Protein AF-A0A529M9P9-F1 (afdb_monomer_lite)

Radius of gyration: 23.94 Å; chains: 1; bounding box: 51×52×67 Å

Structure (mmCIF, N/CA/C/O backbone):
data_AF-A0A529M9P9-F1
#
_entry.id   AF-A0A529M9P9-F1
#
loop_
_atom_site.group_PDB
_atom_site.id
_atom_site.type_symbol
_atom_site.label_atom_id
_atom_site.label_alt_id
_atom_site.label_comp_id
_atom_site.label_asym_id
_atom_site.label_entity_id
_atom_site.label_seq_id
_atom_site.pdbx_PDB_ins_code
_atom_site.Cartn_x
_atom_site.Cartn_y
_atom_site.Cartn_z
_atom_site.occupancy
_atom_site.B_iso_or_equiv
_atom_site.auth_seq_id
_atom_site.auth_comp_id
_atom_site.auth_asym_id
_atom_site.auth_atom_id
_atom_site.pdbx_PDB_model_num
ATOM 1 N N . TYR A 1 1 ? -13.485 13.301 12.417 1.00 53.16 1 TYR A N 1
ATOM 2 C CA . TYR A 1 1 ? -13.616 12.696 11.076 1.00 53.16 1 TYR A CA 1
ATOM 3 C C . TYR A 1 1 ? -12.740 11.453 10.972 1.00 53.16 1 TYR A C 1
ATOM 5 O O . TYR A 1 1 ? -11.524 11.570 11.052 1.00 53.16 1 TYR A O 1
ATOM 13 N N . THR A 1 2 ? -13.328 10.257 10.843 1.00 61.59 2 THR A N 1
ATOM 14 C CA . THR A 1 2 ? -12.580 8.976 10.772 1.00 61.59 2 THR A CA 1
ATOM 15 C C . THR A 1 2 ? -11.737 8.857 9.500 1.00 61.59 2 THR A C 1
ATOM 17 O O . THR A 1 2 ? -10.705 8.195 9.499 1.00 61.59 2 THR A O 1
ATOM 20 N N . SER A 1 3 ? -12.155 9.528 8.428 1.00 67.25 3 SER A N 1
ATOM 21 C CA . SER A 1 3 ? -11.508 9.512 7.114 1.00 67.25 3 SER A CA 1
ATOM 22 C C . SER A 1 3 ? -10.063 10.012 7.161 1.00 67.25 3 SER A C 1
ATOM 24 O O . SER A 1 3 ? -9.212 9.476 6.464 1.00 67.25 3 SER A O 1
ATOM 26 N N . TRP A 1 4 ? -9.754 10.954 8.060 1.00 69.12 4 TRP A N 1
ATOM 27 C CA . TRP A 1 4 ? -8.392 11.462 8.251 1.00 69.12 4 TRP A CA 1
ATOM 28 C C . TRP A 1 4 ? -7.422 10.373 8.721 1.00 69.12 4 TRP A C 1
ATOM 30 O O . TRP A 1 4 ? -6.282 10.319 8.274 1.00 69.12 4 TRP A O 1
ATOM 40 N N . ILE A 1 5 ? -7.899 9.460 9.575 1.00 76.00 5 ILE A N 1
ATOM 41 C CA . ILE A 1 5 ? -7.104 8.345 10.103 1.00 76.00 5 ILE A CA 1
ATOM 42 C C . ILE A 1 5 ? -6.743 7.374 8.975 1.00 76.00 5 ILE A C 1
ATOM 44 O O . ILE A 1 5 ? -5.587 6.982 8.865 1.00 76.00 5 ILE A O 1
ATOM 48 N N . GLN A 1 6 ? -7.692 7.035 8.098 1.00 73.25 6 GLN A N 1
ATOM 49 C CA . GLN A 1 6 ? -7.425 6.187 6.926 1.00 73.25 6 GLN A CA 1
ATOM 50 C C . GLN A 1 6 ? -6.405 6.820 5.971 1.00 73.25 6 GLN A C 1
ATOM 52 O O . GLN A 1 6 ? -5.495 6.138 5.501 1.00 73.25 6 GLN A O 1
ATOM 57 N N . THR A 1 7 ? -6.492 8.133 5.743 1.00 78.94 7 THR A N 1
ATOM 58 C CA . THR A 1 7 ? -5.551 8.850 4.873 1.00 78.94 7 THR A CA 1
ATOM 59 C C . THR A 1 7 ? -4.109 8.783 5.388 1.00 78.94 7 THR A C 1
ATOM 61 O O . THR A 1 7 ? -3.185 8.742 4.579 1.00 78.94 7 THR A O 1
ATOM 64 N N . THR A 1 8 ? -3.886 8.703 6.708 1.00 83.56 8 THR A N 1
ATOM 65 C CA . THR A 1 8 ? -2.521 8.625 7.268 1.00 83.56 8 THR A CA 1
ATOM 66 C C . THR A 1 8 ? -1.729 7.406 6.796 1.00 83.56 8 THR A C 1
ATOM 68 O O . THR A 1 8 ? -0.530 7.532 6.562 1.00 83.56 8 THR A O 1
ATOM 71 N N . ALA A 1 9 ? -2.374 6.252 6.594 1.00 81.94 9 ALA A N 1
ATOM 72 C CA . ALA A 1 9 ? -1.694 5.048 6.118 1.00 81.94 9 ALA A CA 1
ATOM 73 C C . ALA A 1 9 ? -1.198 5.225 4.674 1.00 81.94 9 ALA A C 1
ATOM 75 O O . ALA A 1 9 ? -0.032 4.971 4.369 1.00 81.94 9 ALA A O 1
ATOM 76 N N . THR A 1 10 ? -2.070 5.741 3.804 1.00 83.88 10 THR A N 1
ATOM 77 C CA . THR A 1 10 ? -1.757 6.062 2.405 1.00 83.88 10 THR A CA 1
ATOM 78 C C . THR A 1 10 ? -0.666 7.131 2.307 1.00 83.88 10 THR A C 1
ATOM 80 O O . THR A 1 10 ? 0.280 6.976 1.539 1.00 83.88 10 THR A O 1
ATOM 83 N N . LEU A 1 11 ? -0.750 8.191 3.119 1.00 86.25 11 LEU A N 1
ATOM 84 C CA . LEU A 1 11 ? 0.266 9.246 3.168 1.00 86.25 11 LEU A CA 1
ATOM 85 C C . LEU A 1 11 ? 1.608 8.743 3.702 1.00 86.25 11 LEU A C 1
ATOM 87 O O . LEU A 1 11 ? 2.646 9.166 3.203 1.00 86.25 11 LEU A O 1
ATOM 91 N N . GLY A 1 12 ? 1.606 7.832 4.676 1.00 87.62 12 GLY A N 1
ATOM 92 C CA . GLY A 1 12 ? 2.828 7.207 5.181 1.00 87.62 12 GLY A CA 1
ATOM 93 C C . GLY A 1 12 ? 3.558 6.421 4.092 1.00 87.62 12 GLY A C 1
ATOM 94 O O . GLY A 1 12 ? 4.769 6.570 3.934 1.00 87.62 12 GLY A O 1
ATOM 95 N N . LEU A 1 13 ? 2.819 5.645 3.293 1.00 86.69 13 LEU A N 1
ATOM 96 C CA . LEU A 1 13 ? 3.383 4.940 2.141 1.00 86.69 13 LEU A CA 1
ATOM 97 C C . LEU A 1 13 ? 3.838 5.899 1.031 1.00 86.69 13 LEU A C 1
ATOM 99 O O . LEU A 1 13 ? 4.872 5.689 0.404 1.00 86.69 13 LEU A O 1
ATOM 103 N N . PHE A 1 14 ? 3.083 6.964 0.782 1.00 89.44 14 PHE A N 1
ATOM 104 C CA . PHE A 1 14 ? 3.471 7.980 -0.191 1.00 89.44 14 PHE A CA 1
ATOM 105 C C . PHE A 1 14 ? 4.777 8.674 0.212 1.00 89.44 14 PHE A C 1
ATOM 107 O O . PHE A 1 14 ? 5.697 8.784 -0.597 1.00 89.44 14 PHE A O 1
ATOM 114 N N . LEU A 1 15 ? 4.897 9.068 1.481 1.00 90.19 15 LEU A N 1
ATOM 115 C CA . LEU A 1 15 ? 6.107 9.675 2.022 1.00 90.19 15 LEU A CA 1
ATOM 116 C C . LEU A 1 15 ? 7.299 8.715 1.949 1.00 90.19 15 LEU A C 1
ATOM 118 O O . LEU A 1 15 ? 8.392 9.135 1.570 1.00 90.19 15 LEU A O 1
ATOM 122 N N . SER A 1 16 ? 7.104 7.430 2.264 1.00 89.44 16 SER A N 1
ATOM 123 C CA . SER A 1 16 ? 8.189 6.449 2.165 1.00 89.44 16 SER A CA 1
ATOM 124 C C . SER A 1 16 ? 8.674 6.282 0.723 1.00 89.44 16 SER A C 1
ATOM 126 O O . SER A 1 16 ? 9.884 6.258 0.491 1.00 89.44 16 SER A O 1
ATOM 128 N N . LEU A 1 17 ? 7.765 6.263 -0.257 1.00 88.25 17 LEU A N 1
ATOM 129 C CA . LEU A 1 17 ? 8.122 6.223 -1.676 1.00 88.25 17 LEU A CA 1
ATOM 130 C C . LEU A 1 17 ? 8.867 7.479 -2.129 1.00 88.25 17 LEU A C 1
ATOM 132 O O . LEU A 1 17 ? 9.846 7.352 -2.860 1.00 88.25 17 LEU A O 1
ATOM 136 N N . ILE A 1 18 ? 8.473 8.670 -1.669 1.00 91.56 18 ILE A N 1
ATOM 137 C CA . ILE A 1 18 ? 9.214 9.909 -1.955 1.00 91.56 18 ILE A CA 1
ATOM 138 C C . ILE A 1 18 ? 10.652 9.802 -1.444 1.00 91.56 18 ILE A C 1
ATOM 140 O O . ILE A 1 18 ? 11.587 10.083 -2.190 1.00 91.56 18 ILE A O 1
ATOM 144 N N . VAL A 1 19 ? 10.844 9.363 -0.197 1.00 92.38 19 VAL A N 1
ATOM 145 C CA . VAL A 1 19 ? 12.188 9.191 0.378 1.00 92.38 19 VAL A CA 1
ATOM 146 C C . VAL A 1 19 ? 13.004 8.191 -0.445 1.00 92.38 19 VAL A C 1
ATOM 148 O O . VAL A 1 19 ? 14.158 8.464 -0.771 1.00 92.38 19 VAL A O 1
ATOM 151 N N . ILE A 1 20 ? 12.407 7.061 -0.835 1.00 89.81 20 ILE A N 1
ATOM 152 C CA . ILE A 1 20 ? 13.064 6.061 -1.688 1.00 89.81 20 ILE A CA 1
ATOM 153 C C . ILE A 1 20 ? 13.467 6.668 -3.037 1.00 89.81 20 ILE A C 1
ATOM 155 O O . ILE A 1 20 ? 14.603 6.472 -3.468 1.00 89.81 20 ILE A O 1
ATOM 159 N N . LEU A 1 21 ? 12.574 7.415 -3.688 1.00 90.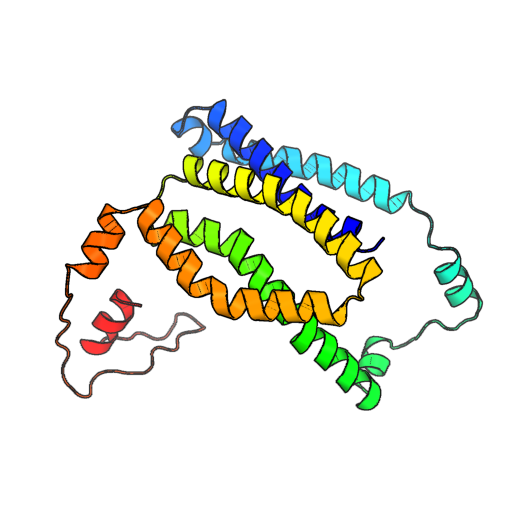12 21 LEU A N 1
ATOM 160 C CA . LEU A 1 21 ? 12.831 8.043 -4.984 1.00 90.12 21 LEU A CA 1
ATOM 161 C C 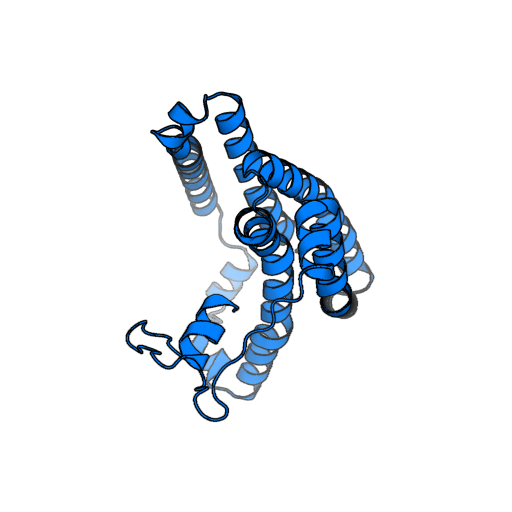. LEU A 1 21 ? 13.929 9.104 -4.905 1.00 90.12 21 LEU A C 1
ATOM 163 O O . LEU A 1 21 ? 14.792 9.132 -5.776 1.00 90.12 21 LEU A O 1
ATOM 167 N N . ILE A 1 22 ? 13.950 9.926 -3.852 1.00 92.50 22 ILE A N 1
ATOM 168 C CA . ILE A 1 22 ? 15.020 10.910 -3.624 1.00 92.50 22 ILE A CA 1
ATOM 169 C C . ILE A 1 22 ? 16.368 10.198 -3.495 1.00 92.50 22 ILE A C 1
ATOM 171 O O . ILE A 1 22 ? 17.342 10.601 -4.129 1.00 92.50 22 ILE A O 1
ATOM 175 N N . VAL A 1 23 ? 16.431 9.112 -2.723 1.00 91.44 23 VAL A N 1
ATOM 176 C CA . VAL A 1 23 ? 17.671 8.344 -2.547 1.00 91.44 23 VAL A CA 1
ATOM 177 C C . VAL A 1 23 ? 18.101 7.672 -3.856 1.00 91.44 23 VAL A C 1
ATOM 179 O O . VAL A 1 23 ? 19.279 7.726 -4.199 1.00 91.44 23 VAL A O 1
ATOM 182 N N . GLN A 1 24 ? 17.167 7.084 -4.613 1.00 87.88 24 GLN A N 1
ATOM 183 C CA . GLN A 1 24 ? 17.456 6.470 -5.917 1.00 87.88 24 GLN A CA 1
ATOM 184 C C . GLN A 1 24 ? 17.897 7.495 -6.969 1.00 87.88 24 GLN A C 1
ATOM 186 O O . GLN A 1 24 ? 18.752 7.181 -7.787 1.00 87.88 24 GLN A O 1
ATOM 191 N N . ALA A 1 25 ? 17.349 8.711 -6.943 1.00 88.50 25 ALA A N 1
ATOM 192 C CA . ALA A 1 25 ? 17.747 9.788 -7.849 1.00 88.50 25 ALA A CA 1
ATOM 193 C C . ALA A 1 25 ? 19.111 10.398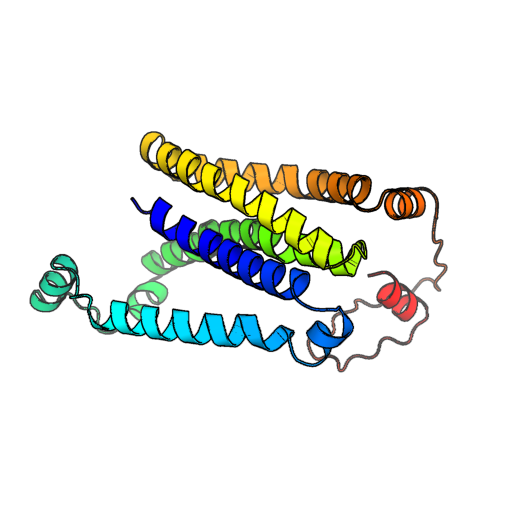 -7.485 1.00 88.50 25 ALA A C 1
ATOM 195 O O . ALA A 1 25 ? 19.806 10.912 -8.356 1.00 88.50 25 ALA A O 1
ATOM 196 N N . SER A 1 26 ? 19.496 10.339 -6.206 1.00 90.38 26 SER A N 1
ATOM 197 C CA . SER A 1 26 ? 20.741 10.938 -5.703 1.00 90.38 26 SER A CA 1
ATOM 198 C C . SER A 1 26 ? 21.959 10.014 -5.812 1.00 90.38 26 SER A C 1
ATOM 200 O O . SER A 1 26 ? 23.085 10.471 -5.631 1.00 90.38 26 SER A O 1
ATOM 202 N N . LEU A 1 27 ? 21.761 8.715 -6.064 1.00 91.12 27 LEU A N 1
ATOM 203 C CA . LEU A 1 27 ? 22.816 7.698 -6.063 1.00 91.12 27 LEU A CA 1
ATOM 204 C C . LEU A 1 27 ? 22.858 6.928 -7.388 1.00 91.12 27 LEU A C 1
ATOM 206 O O . LEU A 1 27 ? 21.837 6.717 -8.036 1.00 91.12 27 LEU A O 1
ATOM 210 N N . SER A 1 28 ? 24.039 6.427 -7.765 1.00 90.12 28 SER A N 1
ATOM 211 C CA . SER A 1 28 ? 24.145 5.462 -8.866 1.00 90.12 28 SER A CA 1
ATOM 212 C C . SER A 1 28 ? 23.494 4.124 -8.489 1.00 90.12 28 SER A C 1
ATOM 214 O O . SER A 1 28 ? 23.427 3.762 -7.309 1.00 90.12 28 SER A O 1
ATOM 216 N N . ARG A 1 29 ? 23.049 3.347 -9.488 1.00 85.31 29 ARG A N 1
ATOM 217 C CA . ARG A 1 29 ? 22.403 2.035 -9.268 1.00 85.31 29 ARG A CA 1
ATOM 218 C C . ARG A 1 29 ? 23.269 1.084 -8.434 1.00 85.31 29 ARG A C 1
ATOM 220 O O . ARG A 1 29 ? 22.759 0.410 -7.545 1.00 85.31 29 ARG A O 1
ATOM 227 N N . GLU A 1 30 ? 24.576 1.078 -8.677 1.00 89.94 30 GLU A N 1
ATOM 228 C CA . GLU A 1 30 ? 25.559 0.260 -7.951 1.00 89.94 30 GLU A CA 1
ATOM 229 C C . GLU A 1 30 ? 25.695 0.691 -6.480 1.00 89.94 30 GLU A C 1
ATOM 231 O O . GLU A 1 30 ? 25.721 -0.137 -5.564 1.00 89.94 30 GLU A O 1
ATOM 236 N N . THR A 1 31 ? 25.708 2.002 -6.226 1.00 89.88 31 THR A N 1
ATOM 237 C CA . THR A 1 31 ? 25.795 2.556 -4.865 1.00 89.88 31 THR A CA 1
ATOM 238 C C . THR A 1 31 ? 24.511 2.298 -4.077 1.00 89.88 31 THR A C 1
ATOM 240 O O . THR A 1 31 ? 24.544 1.939 -2.897 1.00 89.88 31 THR A O 1
ATOM 243 N N . TYR A 1 32 ? 23.359 2.431 -4.736 1.00 88.62 32 TYR A N 1
ATOM 244 C CA . TYR A 1 32 ? 22.076 2.113 -4.124 1.00 88.62 32 TYR A CA 1
ATOM 245 C C . TYR A 1 32 ? 21.990 0.633 -3.728 1.00 88.62 32 TYR A C 1
ATOM 247 O O . TYR A 1 32 ? 21.618 0.327 -2.593 1.00 88.62 32 TYR A O 1
ATOM 255 N N . ALA A 1 33 ? 22.391 -0.268 -4.631 1.00 87.56 33 ALA A N 1
ATOM 256 C CA . ALA A 1 33 ? 22.375 -1.711 -4.401 1.00 87.56 33 ALA A CA 1
ATOM 257 C C . ALA A 1 33 ? 23.355 -2.158 -3.302 1.00 87.56 33 ALA A C 1
ATOM 259 O O . ALA A 1 33 ? 23.036 -3.059 -2.528 1.00 87.56 33 ALA A O 1
ATOM 260 N N . SER A 1 34 ? 24.521 -1.517 -3.191 1.00 92.69 34 SER A N 1
ATOM 261 C CA . SER A 1 34 ? 25.521 -1.867 -2.172 1.00 92.69 34 SER A CA 1
ATOM 262 C C . SER A 1 34 ? 25.113 -1.436 -0.759 1.00 92.69 34 SER A C 1
ATOM 264 O O . SER A 1 34 ? 25.162 -2.244 0.174 1.00 92.69 34 SER A O 1
ATOM 266 N N . TRP A 1 35 ? 24.695 -0.179 -0.569 1.00 92.38 35 TRP A N 1
ATOM 267 C CA . TRP A 1 35 ? 24.342 0.321 0.767 1.00 92.38 35 TRP A CA 1
ATOM 268 C C . TRP A 1 35 ? 23.262 1.405 0.808 1.00 92.38 35 TRP A C 1
ATOM 270 O O . TRP A 1 35 ? 22.639 1.574 1.860 1.00 92.38 35 TRP A O 1
ATOM 280 N N . GLY A 1 36 ? 23.011 2.122 -0.294 1.00 90.31 36 GLY A N 1
ATOM 281 C CA . GLY A 1 36 ? 22.064 3.244 -0.316 1.00 90.31 36 GLY A CA 1
ATOM 282 C C . GLY A 1 36 ? 20.632 2.858 0.072 1.00 90.31 36 GLY A C 1
ATOM 283 O O . GLY A 1 36 ? 19.915 3.663 0.667 1.00 90.31 36 GLY A O 1
ATOM 284 N N . TRP A 1 37 ? 20.240 1.598 -0.144 1.00 90.94 37 TRP A N 1
ATOM 285 C CA . TRP A 1 37 ? 18.954 1.052 0.305 1.00 90.94 37 TRP A CA 1
ATOM 286 C C . TRP A 1 37 ? 18.714 1.159 1.822 1.00 90.94 37 TRP A C 1
ATOM 288 O O . TRP A 1 37 ? 17.565 1.084 2.249 1.00 90.94 37 TRP A O 1
ATOM 298 N N . ARG A 1 38 ? 19.754 1.364 2.645 1.00 94.38 38 ARG A N 1
ATOM 299 C CA . ARG A 1 38 ? 19.642 1.518 4.110 1.00 94.38 38 ARG A CA 1
ATOM 300 C C . ARG A 1 38 ? 19.142 2.900 4.538 1.00 94.38 38 ARG A C 1
ATOM 302 O O . ARG A 1 38 ? 18.563 3.025 5.615 1.00 94.38 38 ARG A O 1
ATOM 309 N N . ILE A 1 39 ? 19.332 3.931 3.711 1.00 93.50 39 ILE A N 1
ATOM 310 C CA . ILE A 1 39 ? 18.993 5.323 4.053 1.00 93.50 39 ILE A CA 1
ATOM 311 C C . ILE A 1 39 ? 17.496 5.483 4.393 1.00 93.50 39 ILE A C 1
ATOM 313 O O . ILE A 1 39 ? 17.198 6.019 5.463 1.00 93.50 39 ILE A O 1
ATOM 317 N N . PRO A 1 40 ? 16.537 4.965 3.591 1.00 91.94 40 PRO A N 1
ATOM 318 C CA . PRO A 1 40 ? 15.113 5.040 3.931 1.00 91.94 40 PRO A CA 1
ATOM 319 C C . PRO A 1 40 ? 14.754 4.374 5.269 1.00 91.94 40 PRO A C 1
ATOM 321 O O . PRO A 1 40 ? 13.862 4.851 5.973 1.00 91.94 40 PRO A O 1
ATOM 324 N N . PHE A 1 41 ? 15.456 3.303 5.658 1.00 91.50 41 PHE A N 1
ATOM 325 C CA . PHE A 1 41 ? 15.227 2.625 6.939 1.00 91.50 41 PHE A CA 1
ATOM 326 C C . PHE A 1 41 ? 15.689 3.470 8.126 1.00 91.50 41 PHE A C 1
ATOM 328 O O . PHE A 1 41 ? 14.978 3.553 9.126 1.00 91.50 41 PHE A O 1
ATOM 335 N N . ILE A 1 42 ? 16.833 4.148 8.004 1.00 93.81 42 ILE A N 1
ATOM 336 C CA . ILE A 1 42 ? 17.338 5.055 9.046 1.00 93.81 42 ILE A CA 1
ATOM 337 C C . ILE A 1 42 ? 16.376 6.235 9.232 1.00 93.81 42 ILE A C 1
ATOM 339 O O . ILE A 1 42 ? 16.020 6.575 10.360 1.00 93.81 42 ILE A O 1
ATOM 343 N N . VAL A 1 43 ? 15.885 6.819 8.135 1.00 92.94 43 VAL A N 1
ATOM 344 C CA . VAL A 1 43 ? 14.865 7.880 8.194 1.00 92.94 43 VAL A CA 1
ATOM 345 C C . VAL A 1 43 ? 13.586 7.370 8.867 1.00 92.94 43 VAL A C 1
ATOM 347 O O . VAL A 1 43 ? 13.036 8.037 9.742 1.00 92.94 43 VAL A O 1
ATOM 350 N N . SER A 1 44 ? 13.142 6.158 8.521 1.00 90.50 44 SER A N 1
ATOM 351 C CA . SER A 1 44 ? 11.962 5.533 9.135 1.00 90.50 44 SER A CA 1
ATOM 352 C C . SER A 1 44 ? 12.137 5.308 10.640 1.00 90.50 44 SER A C 1
ATOM 354 O O . SER A 1 44 ? 11.190 5.502 11.398 1.00 90.50 44 SER A O 1
ATOM 356 N N . PHE A 1 45 ? 13.343 4.952 11.091 1.00 92.75 45 PHE A N 1
ATOM 357 C CA . PHE A 1 45 ? 13.656 4.805 12.513 1.00 92.75 45 PHE A CA 1
ATOM 358 C C . PHE A 1 45 ? 13.502 6.128 13.278 1.00 92.75 45 PHE A C 1
ATOM 360 O O . PHE A 1 45 ? 12.885 6.154 14.343 1.00 92.75 45 PHE A O 1
ATOM 367 N N . LEU A 1 46 ? 13.985 7.240 12.717 1.00 93.06 46 LEU A N 1
ATOM 368 C CA .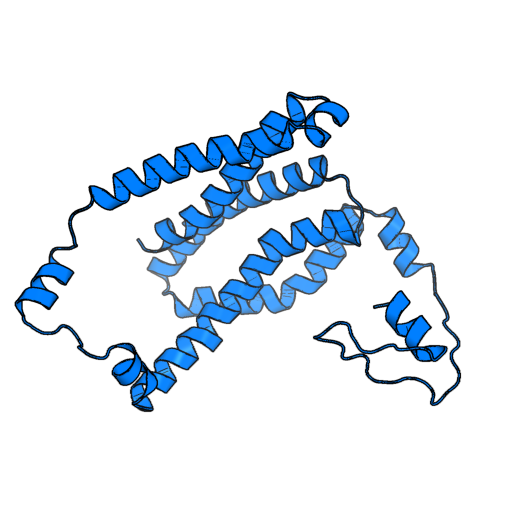 LEU A 1 46 ? 13.811 8.566 13.323 1.00 93.06 46 LEU A CA 1
ATOM 369 C C . LEU A 1 46 ? 12.332 8.964 13.400 1.00 93.06 46 LEU A C 1
ATOM 371 O O . LEU A 1 46 ? 11.864 9.421 14.444 1.00 93.06 46 LEU A O 1
ATOM 375 N N . LEU A 1 47 ? 11.575 8.738 12.323 1.00 90.88 47 LEU A N 1
ATOM 376 C CA . LEU A 1 47 ? 10.133 9.001 12.303 1.00 90.88 47 LEU A CA 1
ATOM 377 C C . LEU A 1 47 ? 9.378 8.143 13.329 1.00 90.88 47 LEU A C 1
ATOM 379 O O . LEU A 1 47 ? 8.453 8.633 13.982 1.00 90.88 47 LEU A O 1
ATOM 383 N N . LEU A 1 48 ? 9.786 6.885 13.511 1.00 91.94 48 LEU A N 1
ATOM 384 C CA . LEU A 1 48 ? 9.225 6.004 14.532 1.00 91.94 48 LEU A CA 1
ATOM 385 C C . LEU A 1 48 ? 9.499 6.537 15.942 1.00 91.94 48 LEU A C 1
ATOM 387 O O . LEU A 1 48 ? 8.571 6.586 16.747 1.00 91.94 48 LEU A O 1
ATOM 391 N N . ALA A 1 49 ? 10.726 6.976 16.236 1.00 92.81 49 ALA A N 1
ATOM 392 C CA . ALA A 1 49 ? 11.072 7.548 17.539 1.00 92.81 49 ALA A CA 1
ATOM 393 C C . ALA A 1 49 ? 10.198 8.770 17.874 1.00 92.81 49 ALA A C 1
ATOM 395 O O . ALA A 1 49 ? 9.635 8.852 18.968 1.00 92.81 49 ALA A O 1
ATOM 396 N N . VAL A 1 50 ? 9.997 9.667 16.902 1.00 92.50 50 VAL A N 1
ATOM 397 C CA . VAL A 1 50 ? 9.085 10.815 17.043 1.00 92.50 50 VAL A CA 1
ATOM 398 C C . VAL A 1 50 ? 7.639 10.352 17.256 1.00 92.50 50 VAL A C 1
ATOM 400 O O . VAL A 1 50 ? 6.951 10.867 18.137 1.00 92.50 50 VAL A O 1
ATOM 403 N N . SER A 1 51 ? 7.170 9.353 16.501 1.00 88.75 51 SER A N 1
ATOM 404 C CA . SER A 1 51 ? 5.815 8.804 16.654 1.00 88.75 51 SER A CA 1
ATOM 405 C C . SER A 1 51 ? 5.576 8.217 18.049 1.00 88.75 51 SER A C 1
ATOM 407 O O . SER A 1 51 ? 4.521 8.453 18.645 1.00 88.75 51 SER A O 1
ATOM 409 N N . VAL A 1 52 ? 6.557 7.491 18.593 1.00 91.81 52 VAL A N 1
ATOM 410 C CA . VAL A 1 52 ? 6.505 6.936 19.952 1.00 91.81 52 VAL A CA 1
ATOM 411 C C . VAL A 1 52 ? 6.464 8.057 20.988 1.00 91.81 52 VAL A C 1
ATOM 413 O O . VAL A 1 52 ? 5.612 8.025 21.873 1.00 91.81 52 VAL A O 1
ATOM 416 N N . TRP A 1 53 ? 7.311 9.078 20.852 1.00 92.38 53 TRP A N 1
ATOM 417 C CA . TRP A 1 53 ? 7.325 10.219 21.770 1.00 92.38 53 TRP A CA 1
ATOM 418 C C . TRP A 1 53 ? 5.982 10.969 21.812 1.00 92.38 53 TRP A C 1
ATOM 420 O O . TRP A 1 53 ? 5.459 11.251 22.894 1.00 92.38 53 TRP A O 1
ATOM 430 N N . ILE A 1 54 ? 5.373 11.220 20.647 1.00 89.19 54 ILE A N 1
ATOM 431 C CA . ILE A 1 54 ? 4.042 11.842 20.560 1.00 89.19 54 ILE A CA 1
ATOM 432 C C . ILE A 1 54 ? 2.990 10.961 21.242 1.00 89.19 54 ILE A C 1
ATOM 434 O O . ILE A 1 54 ? 2.169 11.462 22.009 1.00 89.19 54 ILE A O 1
ATOM 438 N N . ARG A 1 55 ? 3.016 9.643 20.997 1.00 87.19 55 ARG A N 1
ATOM 439 C CA . ARG A 1 55 ? 2.066 8.699 21.611 1.00 87.19 55 ARG A CA 1
ATOM 440 C C . ARG A 1 55 ? 2.165 8.667 23.132 1.00 87.19 55 ARG A C 1
ATOM 442 O O . ARG A 1 55 ? 1.132 8.571 23.780 1.00 87.19 55 ARG A O 1
ATOM 449 N N . LEU A 1 56 ? 3.372 8.766 23.686 1.00 88.06 56 LEU A N 1
ATOM 450 C CA . LEU A 1 56 ? 3.586 8.808 25.136 1.00 88.06 56 LEU A CA 1
ATOM 451 C C . LEU A 1 56 ? 3.117 10.125 25.773 1.00 88.06 56 LEU A C 1
ATOM 453 O O . LEU A 1 56 ? 2.854 10.158 26.970 1.00 88.06 56 LEU A O 1
ATOM 457 N N . SER A 1 57 ? 2.994 11.191 24.981 1.00 84.06 57 SER A N 1
ATOM 458 C CA . SER A 1 57 ? 2.589 12.524 25.448 1.00 84.06 57 SER A CA 1
ATOM 459 C C . SER A 1 57 ? 1.077 12.775 25.342 1.00 84.06 57 SER A C 1
ATOM 461 O O . SER A 1 57 ? 0.583 13.791 25.829 1.00 84.06 57 SER A O 1
ATOM 463 N N . LEU A 1 58 ? 0.328 11.873 24.699 1.00 82.88 58 LEU A N 1
ATOM 464 C CA . LEU A 1 58 ? -1.125 11.964 24.557 1.00 82.88 58 LEU A CA 1
ATOM 465 C C . LEU A 1 58 ? -1.823 11.432 25.814 1.00 82.88 58 LEU A C 1
ATOM 467 O O . LEU A 1 58 ? -1.688 10.264 26.170 1.00 82.88 58 LEU A O 1
ATOM 471 N N . SER A 1 59 ? -2.617 12.283 26.460 1.00 74.38 59 SER A N 1
ATOM 472 C CA . SER A 1 59 ? -3.507 11.888 27.552 1.00 74.38 59 SER A CA 1
ATOM 473 C C . SER A 1 59 ? -4.681 11.046 27.035 1.00 74.38 59 SER A C 1
ATOM 475 O O . SER A 1 59 ? -5.200 11.271 25.938 1.00 74.38 59 SER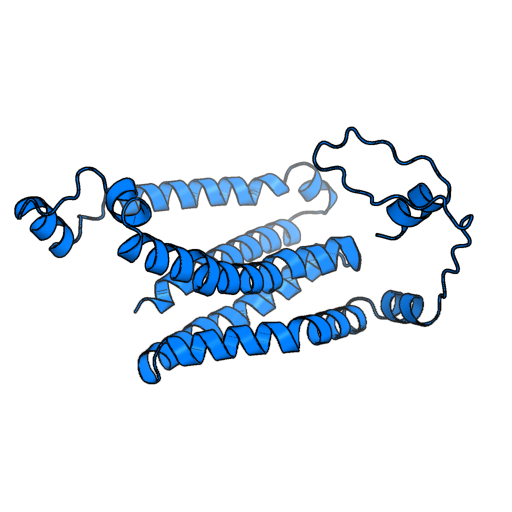 A O 1
ATOM 477 N N . GLU A 1 60 ? -5.108 10.049 27.819 1.00 75.38 60 GLU A N 1
ATOM 478 C CA . GLU A 1 60 ? -6.272 9.229 27.469 1.00 75.38 60 GLU A CA 1
ATOM 479 C C . GLU A 1 60 ? -7.535 10.086 27.313 1.00 75.38 60 GLU A C 1
ATOM 481 O O . GLU A 1 60 ? -7.728 11.085 28.008 1.00 75.38 60 GLU A O 1
ATOM 486 N N . SER A 1 61 ? -8.426 9.684 26.399 1.00 78.94 61 SER A N 1
ATOM 487 C CA . SER A 1 61 ? -9.657 10.439 26.154 1.00 78.94 61 SER A CA 1
ATOM 488 C C . SER A 1 61 ? -10.529 10.516 27.422 1.00 78.94 61 SER A C 1
ATOM 490 O O . SER A 1 61 ? -10.676 9.504 28.115 1.00 78.94 61 SER A O 1
ATOM 492 N N . PRO A 1 62 ? -11.182 11.658 27.704 1.00 72.81 62 PRO A N 1
ATOM 493 C CA . PRO A 1 62 ? -12.017 11.835 28.897 1.00 72.81 62 PRO A CA 1
ATOM 494 C C . PRO A 1 62 ? -13.203 10.859 28.956 1.00 72.81 62 PRO A C 1
ATOM 496 O O . PRO A 1 62 ? -13.689 10.523 30.031 1.00 72.81 62 PRO A O 1
ATOM 499 N N . THR A 1 63 ? -13.662 10.362 27.807 1.00 74.00 63 THR A N 1
ATOM 500 C CA . THR A 1 63 ? -14.659 9.287 27.707 1.00 74.00 63 THR A CA 1
ATOM 501 C C . THR A 1 63 ? -14.120 7.944 28.180 1.00 74.00 63 THR A C 1
ATOM 503 O O . THR A 1 63 ? -14.839 7.216 28.855 1.00 74.00 63 THR A O 1
ATOM 506 N N . PHE A 1 64 ? -12.870 7.614 27.856 1.00 73.81 64 PHE A N 1
ATOM 507 C CA . PHE A 1 64 ? -12.235 6.375 28.306 1.00 73.81 64 PHE A CA 1
ATOM 508 C C . PHE A 1 64 ? -11.875 6.433 29.796 1.00 73.81 64 PHE A C 1
ATOM 510 O O . PHE A 1 64 ? -12.124 5.461 30.506 1.00 73.81 64 PHE A O 1
ATOM 517 N N . GLN A 1 65 ? -11.404 7.588 30.286 1.00 77.00 65 GLN A N 1
ATOM 518 C CA . GLN A 1 65 ? -11.202 7.811 31.722 1.00 77.00 65 GLN A CA 1
ATOM 519 C C . GLN A 1 65 ? -12.510 7.643 32.501 1.00 77.00 65 GLN A C 1
ATOM 521 O O . GLN A 1 65 ? -12.568 6.800 33.388 1.00 77.00 65 GLN A O 1
ATOM 526 N N . ARG A 1 66 ? -13.604 8.297 32.076 1.00 75.19 66 ARG A N 1
ATOM 527 C CA . ARG A 1 66 ? -14.935 8.087 32.677 1.00 75.19 66 ARG A CA 1
ATOM 528 C C . ARG A 1 66 ? -15.379 6.627 32.650 1.00 75.19 66 ARG A C 1
ATOM 530 O O . ARG A 1 66 ? -15.906 6.139 33.637 1.00 75.19 66 ARG A O 1
ATOM 537 N N . MET A 1 67 ? -15.150 5.905 31.553 1.00 77.19 67 MET A N 1
ATOM 538 C CA . MET A 1 67 ? -15.504 4.481 31.463 1.00 77.19 67 MET A CA 1
ATOM 539 C C . MET A 1 67 ? -14.734 3.616 32.473 1.00 77.19 67 MET A C 1
ATOM 541 O O . MET A 1 67 ? -15.278 2.641 32.998 1.00 77.19 67 MET A O 1
ATOM 545 N N . LYS A 1 68 ? -13.468 3.967 32.721 1.00 74.56 68 LYS A N 1
ATOM 546 C CA . LYS A 1 68 ? -12.587 3.310 33.690 1.00 74.56 68 LYS A CA 1
ATOM 547 C C . LYS A 1 68 ? -12.997 3.649 35.125 1.00 74.56 68 LYS A C 1
ATOM 549 O O . LYS A 1 68 ? -13.089 2.739 35.946 1.00 74.56 68 LYS A O 1
ATOM 554 N N . ASP A 1 69 ? -13.325 4.913 35.381 1.00 78.38 69 ASP A N 1
ATOM 555 C CA . ASP A 1 69 ? -13.805 5.416 36.673 1.00 78.38 69 ASP A CA 1
ATOM 556 C C . ASP A 1 69 ? -15.183 4.835 37.036 1.00 78.38 69 ASP A C 1
ATOM 558 O O . ASP A 1 69 ? -15.440 4.500 38.189 1.00 78.38 69 ASP A O 1
ATOM 562 N N . GLU A 1 70 ? -16.053 4.627 36.044 1.00 81.00 70 GLU A N 1
ATOM 563 C CA . GLU A 1 70 ? -17.361 3.972 36.198 1.00 81.00 70 GLU A CA 1
ATOM 564 C C . GLU A 1 70 ? -17.263 2.445 36.394 1.00 81.00 70 GLU A C 1
ATOM 566 O O . GLU A 1 70 ? -18.289 1.772 36.506 1.00 81.00 70 GLU A O 1
ATOM 571 N N . GLY A 1 71 ? -16.058 1.863 36.393 1.00 70.81 71 GLY A N 1
ATOM 572 C CA . GLY A 1 71 ? -15.858 0.422 36.578 1.00 70.81 71 GLY A CA 1
ATOM 573 C C . GLY A 1 71 ? -16.416 -0.446 35.442 1.00 70.81 71 GLY A C 1
ATOM 574 O O . GLY A 1 71 ? -16.485 -1.665 35.580 1.00 70.81 71 GLY A O 1
ATOM 575 N N . LYS A 1 72 ? -16.779 0.151 34.298 1.00 69.44 72 LYS A N 1
ATOM 576 C CA . LYS A 1 72 ? -17.317 -0.540 33.108 1.00 69.44 72 LYS A CA 1
ATOM 577 C C . LYS A 1 72 ? -16.228 -1.180 32.237 1.00 69.44 72 LYS A C 1
ATOM 579 O O . LYS A 1 72 ? -16.470 -1.532 31.083 1.00 69.44 72 LYS A O 1
ATOM 584 N N . GLY A 1 73 ? -15.017 -1.320 32.769 1.00 63.25 73 GLY A N 1
ATOM 585 C CA . GLY A 1 73 ? -13.944 -2.060 32.120 1.00 63.25 73 GLY A CA 1
ATOM 586 C C . GLY A 1 73 ? -14.266 -3.553 32.095 1.00 63.25 73 GLY A C 1
ATOM 587 O O . GLY A 1 73 ? -14.396 -4.180 33.144 1.00 63.25 73 GLY A O 1
ATOM 588 N N . SER A 1 74 ? -14.375 -4.133 30.900 1.00 66.12 74 SER A N 1
ATOM 589 C CA . SER A 1 74 ? -14.502 -5.584 30.746 1.00 66.12 74 SER A CA 1
ATOM 590 C C . SER A 1 74 ? -13.226 -6.278 31.230 1.00 66.12 74 SER A C 1
ATOM 592 O O . SER A 1 74 ? -12.120 -5.919 30.817 1.00 66.12 74 SER A O 1
ATOM 594 N N . LYS A 1 75 ? -13.371 -7.285 32.100 1.00 69.44 75 LYS A N 1
ATOM 595 C CA . LYS A 1 75 ? -12.248 -8.110 32.583 1.00 69.44 75 LYS A CA 1
ATOM 596 C C . LYS A 1 75 ? -11.853 -9.199 31.581 1.00 69.44 75 LYS A C 1
ATOM 598 O O . LYS A 1 75 ? -10.765 -9.755 31.694 1.00 69.44 75 LYS A O 1
ATOM 603 N N . ALA A 1 76 ? -12.719 -9.498 30.611 1.00 76.75 76 ALA A N 1
ATOM 604 C CA . ALA A 1 76 ? -12.515 -10.542 29.612 1.00 76.75 76 ALA A CA 1
ATOM 605 C C . ALA A 1 76 ? -13.073 -10.124 28.231 1.00 76.75 76 ALA A C 1
ATOM 607 O O . ALA A 1 76 ? -13.954 -10.792 27.687 1.00 76.75 76 ALA A O 1
ATOM 608 N N . PRO A 1 77 ? -12.557 -9.038 27.621 1.00 71.31 77 PRO A N 1
ATOM 609 C CA . PRO A 1 77 ? -13.162 -8.419 26.438 1.00 71.31 77 PRO A CA 1
ATOM 610 C C . PRO A 1 77 ? -13.204 -9.346 25.218 1.00 71.31 77 PRO A C 1
ATOM 612 O O . PRO A 1 77 ? -14.153 -9.301 24.440 1.00 71.31 77 PRO A O 1
ATOM 615 N N . LEU A 1 78 ? -12.209 -10.223 25.056 1.00 74.25 78 LEU A N 1
ATOM 616 C CA . LEU A 1 78 ? -12.190 -11.203 23.967 1.00 74.25 78 LEU A CA 1
ATOM 617 C C . LEU A 1 78 ? -13.250 -12.291 24.170 1.00 74.25 78 LEU A C 1
ATOM 619 O O . LEU A 1 78 ? -13.975 -12.631 23.238 1.00 74.25 78 LEU A O 1
ATOM 623 N N . THR A 1 79 ? -13.379 -12.810 25.389 1.00 76.69 79 THR A N 1
ATOM 624 C CA . THR A 1 79 ? -14.346 -13.859 25.732 1.00 76.69 79 THR A CA 1
ATOM 625 C C . THR A 1 79 ? -15.777 -13.324 25.740 1.00 76.69 79 THR A C 1
ATOM 627 O O . THR A 1 79 ? -16.697 -14.029 25.347 1.00 76.69 79 THR A O 1
ATOM 630 N N . GLU A 1 80 ? -15.990 -12.062 26.104 1.00 75.44 80 GLU A N 1
ATOM 631 C CA . GLU A 1 80 ? -17.300 -11.404 26.020 1.00 75.44 80 GLU A CA 1
ATOM 632 C C . GLU A 1 80 ? -17.691 -11.060 24.570 1.00 75.44 80 GLU A C 1
ATOM 634 O O . GLU A 1 80 ? -18.865 -11.168 24.196 1.00 75.44 80 GLU A O 1
ATOM 639 N N . ALA A 1 81 ? -16.716 -10.702 23.727 1.00 75.44 81 ALA A N 1
ATOM 640 C CA . ALA A 1 81 ? -16.944 -10.416 22.312 1.00 75.44 81 ALA A CA 1
ATOM 641 C C . ALA A 1 81 ? -17.157 -11.683 21.466 1.00 75.44 81 ALA A C 1
ATOM 643 O O . ALA A 1 81 ? -18.018 -11.679 20.588 1.00 75.44 81 ALA A O 1
ATOM 644 N N . PHE A 1 82 ? -16.409 -12.762 21.722 1.00 81.19 82 PHE A N 1
ATOM 645 C CA . PHE A 1 82 ? -16.432 -13.985 20.904 1.00 81.19 82 PHE A CA 1
ATOM 646 C C . PHE A 1 82 ? -17.062 -15.206 21.587 1.00 81.19 82 PHE A C 1
ATOM 648 O O . PHE A 1 82 ? -17.490 -16.127 20.897 1.00 81.19 82 PHE A O 1
ATOM 655 N N . GLY A 1 83 ? -17.169 -15.227 22.915 1.00 80.19 83 GLY A N 1
ATOM 656 C CA . GLY A 1 83 ? -17.790 -16.327 23.665 1.00 80.19 83 GLY A CA 1
ATOM 657 C C . GLY A 1 83 ? -19.319 -16.270 23.694 1.00 80.19 83 GLY A C 1
ATOM 658 O O . GLY A 1 83 ? -19.968 -17.279 23.951 1.00 80.19 83 GLY A O 1
ATOM 659 N N . GLN A 1 84 ? -19.918 -15.118 23.377 1.00 85.19 84 GLN A N 1
ATOM 660 C CA . GLN A 1 84 ? -21.363 -14.986 23.189 1.00 85.19 84 GLN A CA 1
ATOM 661 C C . GLN A 1 84 ? -21.693 -14.886 21.700 1.00 85.19 84 GLN A C 1
ATOM 663 O O . GLN A 1 84 ? -21.337 -13.903 21.051 1.00 85.19 84 GLN A O 1
ATOM 668 N N . TRP A 1 85 ? -22.440 -15.855 21.159 1.00 83.69 85 TRP A N 1
ATOM 669 C CA . TRP A 1 85 ? -22.739 -15.925 19.719 1.00 83.69 85 TRP A CA 1
ATOM 670 C C . TRP A 1 85 ? -23.395 -14.654 19.152 1.00 83.69 85 TRP A C 1
ATOM 672 O O . TRP A 1 85 ? -23.121 -14.262 18.019 1.00 83.69 85 TRP A O 1
ATOM 682 N N . LYS A 1 86 ? -24.214 -13.958 19.951 1.00 85.00 86 LYS A N 1
ATOM 683 C CA . LYS A 1 86 ? -24.836 -12.679 19.567 1.00 85.00 86 LYS A CA 1
ATOM 684 C C . LYS A 1 86 ? -23.795 -11.595 19.251 1.00 85.00 86 LYS A C 1
ATOM 686 O O . LYS A 1 86 ? -23.958 -10.877 18.267 1.00 85.00 86 LYS A O 1
ATOM 691 N N . ASN A 1 87 ? -22.728 -11.513 20.044 1.00 85.50 87 ASN A N 1
ATOM 692 C CA . ASN A 1 87 ? -21.635 -10.558 19.850 1.00 85.50 87 ASN A CA 1
ATOM 693 C C . ASN A 1 87 ? -20.655 -11.073 18.789 1.00 85.50 87 ASN A C 1
ATOM 695 O O . ASN A 1 87 ? -20.279 -10.330 17.881 1.00 85.50 87 ASN A O 1
ATOM 699 N N . ALA A 1 88 ? -20.343 -12.372 18.834 1.00 85.06 88 ALA A N 1
ATOM 700 C CA . ALA A 1 88 ? -19.421 -13.023 17.912 1.00 85.06 88 ALA A CA 1
ATOM 701 C C . ALA A 1 88 ? -19.899 -12.908 16.462 1.00 85.06 88 ALA A C 1
ATOM 703 O O . ALA A 1 88 ? -19.105 -12.609 15.577 1.00 85.06 88 ALA A O 1
ATOM 704 N N . LYS A 1 89 ? -21.206 -13.062 16.207 1.00 87.00 89 LYS A N 1
ATOM 705 C CA . LYS A 1 89 ? -21.791 -12.889 14.870 1.00 87.00 89 LYS A CA 1
ATOM 706 C C . LYS A 1 89 ? -21.547 -11.484 14.314 1.00 87.00 89 LYS A C 1
ATOM 708 O O . LYS A 1 89 ? -21.227 -11.345 13.137 1.00 87.00 89 LYS A O 1
ATOM 713 N N . ILE A 1 90 ? -21.689 -10.448 15.143 1.00 85.88 90 ILE A N 1
ATOM 714 C CA . ILE A 1 90 ? -21.453 -9.055 14.734 1.00 85.88 90 ILE A CA 1
ATOM 715 C C . ILE A 1 90 ? -19.957 -8.827 14.499 1.00 85.88 90 ILE A C 1
ATOM 717 O O . ILE A 1 90 ? -19.583 -8.254 13.476 1.00 85.88 90 ILE A O 1
ATOM 721 N N . ALA A 1 91 ? -19.107 -9.324 15.401 1.00 84.50 91 ALA A N 1
ATOM 722 C CA . ALA A 1 91 ? -17.657 -9.227 15.277 1.00 84.50 91 ALA A CA 1
ATOM 723 C C . ALA A 1 91 ? -17.144 -9.923 14.004 1.00 84.50 91 ALA A C 1
ATOM 725 O O . ALA A 1 91 ? -16.393 -9.326 13.238 1.00 84.50 91 ALA A O 1
ATOM 726 N N . LEU A 1 92 ? -17.604 -11.145 13.727 1.00 87.19 92 LEU A N 1
ATOM 727 C CA . LEU A 1 92 ? -17.248 -11.904 12.527 1.00 87.19 92 LEU A CA 1
ATOM 728 C C . LEU A 1 92 ? -17.752 -11.230 11.251 1.00 87.19 92 LEU A C 1
ATOM 730 O O . LEU A 1 92 ? -17.013 -11.158 10.274 1.00 87.19 92 LEU A O 1
ATOM 734 N N . LEU A 1 93 ? -18.975 -10.694 11.254 1.00 86.69 93 LEU A N 1
ATOM 735 C CA . LEU A 1 93 ? -19.510 -9.972 10.099 1.00 86.69 93 LEU A CA 1
ATOM 736 C C . LEU A 1 93 ? -18.714 -8.691 9.817 1.00 86.69 93 LEU A C 1
ATOM 738 O O . LEU A 1 93 ? -18.441 -8.385 8.658 1.00 86.69 93 LEU A O 1
ATOM 742 N N . ALA A 1 94 ? -18.290 -7.968 10.854 1.00 86.06 94 ALA A N 1
ATOM 743 C CA . ALA A 1 94 ? -17.417 -6.810 10.694 1.00 86.06 94 ALA A CA 1
ATOM 744 C C . ALA A 1 94 ? -16.019 -7.216 10.194 1.00 86.06 94 ALA A C 1
ATOM 746 O O . ALA A 1 94 ? -15.505 -6.609 9.259 1.00 86.06 94 ALA A O 1
ATOM 747 N N . LEU A 1 95 ? -15.417 -8.263 10.762 1.00 86.50 95 LEU A N 1
ATOM 748 C CA . LEU A 1 95 ? -14.075 -8.718 10.391 1.00 86.50 95 LEU A CA 1
ATOM 749 C C . LEU A 1 95 ? -14.021 -9.283 8.967 1.00 86.50 95 LEU A C 1
ATOM 751 O O . LEU A 1 95 ? -13.214 -8.829 8.158 1.00 86.50 95 LEU A O 1
ATOM 755 N N . LEU A 1 96 ? -14.881 -10.252 8.656 1.00 85.75 96 LEU A N 1
ATOM 756 C CA . LEU A 1 96 ? -14.861 -10.976 7.382 1.00 85.75 96 LEU A CA 1
ATOM 757 C C . LEU A 1 96 ? -15.625 -10.242 6.279 1.00 85.75 96 LEU A C 1
ATOM 759 O O . LEU A 1 96 ? -15.221 -10.282 5.123 1.00 85.75 96 LEU A O 1
ATOM 763 N N . GLY A 1 97 ? -16.724 -9.570 6.619 1.00 80.75 97 GLY A N 1
ATOM 764 C CA . GLY A 1 97 ? -17.538 -8.858 5.637 1.00 80.75 97 GLY A CA 1
ATOM 765 C C . GLY A 1 97 ? -16.977 -7.481 5.299 1.00 80.75 97 GLY A C 1
ATOM 766 O O . GLY A 1 97 ? -16.816 -7.148 4.128 1.00 80.75 97 GLY A O 1
ATOM 767 N N . LEU A 1 98 ? -16.674 -6.672 6.318 1.00 83.69 98 LEU A N 1
ATOM 768 C CA . LEU A 1 98 ? -16.281 -5.276 6.120 1.00 83.69 98 LEU A CA 1
ATOM 769 C C . LEU A 1 98 ? -14.763 -5.122 5.973 1.00 83.69 98 LEU A C 1
ATOM 771 O O . LEU A 1 98 ? -14.278 -4.620 4.959 1.00 83.69 98 LEU A O 1
ATOM 775 N N . THR A 1 99 ? -14.010 -5.561 6.981 1.00 86.50 99 THR A N 1
ATOM 776 C CA . THR A 1 99 ? -12.571 -5.295 7.070 1.00 86.50 99 THR A CA 1
ATOM 777 C C . THR A 1 99 ? -11.780 -6.098 6.045 1.00 86.50 99 THR A C 1
ATOM 779 O O . THR A 1 99 ? -10.925 -5.528 5.369 1.00 86.50 99 THR A O 1
ATOM 782 N N . ALA A 1 100 ? -12.076 -7.391 5.878 1.00 89.19 100 ALA A N 1
ATOM 783 C CA . ALA A 1 100 ? -11.362 -8.235 4.923 1.00 89.19 100 ALA A CA 1
ATOM 784 C C . ALA A 1 100 ? -11.559 -7.760 3.476 1.00 89.19 100 ALA A C 1
ATOM 786 O O . ALA A 1 100 ? -10.578 -7.600 2.755 1.00 89.19 100 ALA A O 1
ATOM 787 N N . GLY A 1 101 ? -12.795 -7.451 3.065 1.00 86.81 101 GLY A N 1
ATOM 788 C CA . GLY A 1 101 ? -13.070 -6.938 1.719 1.00 86.81 101 GLY A CA 1
ATOM 789 C C . GLY A 1 101 ? -12.339 -5.623 1.433 1.00 86.81 101 GLY A C 1
ATOM 790 O O . GLY A 1 101 ? -11.698 -5.475 0.392 1.00 86.81 101 GLY A O 1
ATOM 791 N N . GLN A 1 102 ? -12.367 -4.688 2.388 1.00 87.56 102 GLN A N 1
ATOM 792 C CA . GLN A 1 102 ? -11.651 -3.420 2.255 1.00 87.56 102 GLN A CA 1
ATOM 793 C C . GLN A 1 102 ? -10.130 -3.625 2.194 1.00 87.56 102 GLN A C 1
ATOM 795 O O . GLN A 1 102 ? -9.462 -2.997 1.373 1.00 87.56 102 GLN A O 1
ATOM 800 N N . ALA A 1 103 ? -9.587 -4.512 3.034 1.00 88.69 103 ALA A N 1
ATOM 801 C CA . ALA A 1 103 ? -8.168 -4.838 3.039 1.00 88.69 103 ALA A CA 1
ATOM 802 C C . ALA A 1 103 ? -7.739 -5.432 1.693 1.00 88.69 103 ALA A C 1
ATOM 804 O O . ALA A 1 103 ? -6.776 -4.947 1.109 1.00 88.69 103 ALA A O 1
ATOM 805 N N . VAL A 1 104 ? -8.473 -6.414 1.161 1.00 90.12 104 VAL A N 1
ATOM 806 C CA . VAL A 1 104 ? -8.148 -7.059 -0.123 1.00 90.12 104 VAL A CA 1
ATOM 807 C C . VAL A 1 104 ? -8.041 -6.031 -1.246 1.00 90.12 104 VAL A C 1
ATOM 809 O O . VAL A 1 104 ? -7.030 -6.004 -1.943 1.00 90.12 104 VAL A O 1
ATOM 812 N N . ILE A 1 105 ? -9.029 -5.145 -1.395 1.00 89.62 105 ILE A N 1
ATOM 813 C CA . ILE A 1 105 ? -9.006 -4.127 -2.458 1.00 89.62 105 ILE A CA 1
ATOM 814 C C . ILE A 1 105 ? -7.848 -3.149 -2.258 1.00 89.62 105 ILE A C 1
ATOM 816 O O . ILE A 1 105 ? -7.157 -2.807 -3.219 1.00 89.62 105 ILE A O 1
ATOM 820 N N . TRP A 1 106 ? -7.614 -2.717 -1.019 1.00 87.62 106 TRP A N 1
ATOM 821 C CA . TRP A 1 106 ? -6.552 -1.766 -0.713 1.00 87.62 106 TRP A CA 1
ATOM 822 C C . TRP A 1 106 ? -5.158 -2.364 -0.961 1.00 87.62 106 TRP A C 1
ATOM 824 O O . TRP A 1 106 ? -4.359 -1.773 -1.685 1.00 87.62 106 TRP A O 1
ATOM 834 N N . TYR A 1 107 ? -4.882 -3.572 -0.458 1.00 90.12 107 TYR A N 1
ATOM 835 C CA . TYR A 1 107 ? -3.622 -4.279 -0.714 1.00 90.12 107 TYR A CA 1
ATOM 836 C C . TYR A 1 107 ? -3.436 -4.594 -2.202 1.00 90.12 107 TYR A C 1
ATOM 838 O O . TYR A 1 107 ? -2.319 -4.473 -2.711 1.00 90.12 107 TYR A O 1
ATOM 846 N N . ASN A 1 108 ? -4.516 -4.938 -2.911 1.00 90.38 108 ASN A N 1
ATOM 847 C CA . ASN A 1 108 ? -4.477 -5.194 -4.347 1.00 90.38 108 ASN A CA 1
ATOM 848 C C . ASN A 1 108 ? -4.057 -3.945 -5.142 1.00 90.38 108 ASN A C 1
ATOM 850 O O . ASN A 1 108 ? -3.148 -4.002 -5.969 1.00 90.38 108 ASN A O 1
ATOM 854 N N . GLY A 1 109 ? -4.684 -2.800 -4.864 1.00 86.06 109 GLY A N 1
ATOM 855 C CA . GLY A 1 109 ? -4.356 -1.546 -5.544 1.00 86.06 109 GLY A CA 1
ATOM 856 C C . GLY A 1 109 ? -2.966 -1.017 -5.195 1.00 86.06 109 GLY A C 1
ATOM 857 O O . GLY A 1 109 ? -2.308 -0.420 -6.042 1.00 86.06 109 GLY A O 1
ATOM 858 N N . GLN A 1 110 ? -2.507 -1.251 -3.965 1.00 82.69 110 GLN A N 1
ATOM 859 C CA . GLN A 1 110 ? -1.334 -0.566 -3.441 1.00 82.69 110 GLN A CA 1
ATOM 860 C C . GLN A 1 110 ? -0.040 -1.382 -3.510 1.00 82.69 110 GLN A C 1
ATOM 862 O O . GLN A 1 110 ? 0.990 -0.879 -3.958 1.00 82.69 110 GLN A O 1
ATOM 867 N N . PHE A 1 111 ? -0.084 -2.636 -3.062 1.00 87.69 111 PHE A N 1
ATOM 868 C CA . PHE A 1 111 ? 1.089 -3.509 -2.994 1.00 87.69 111 PHE A CA 1
ATOM 869 C C . PHE A 1 111 ? 1.136 -4.480 -4.164 1.00 87.69 111 PHE A C 1
ATOM 871 O O . PHE A 1 111 ? 2.186 -4.637 -4.787 1.00 87.69 111 PHE A O 1
ATOM 878 N N . TYR A 1 112 ? 0.003 -5.107 -4.494 1.00 90.62 112 TYR A N 1
ATOM 879 C CA . TYR A 1 112 ? -0.028 -6.073 -5.587 1.00 90.62 112 TYR A CA 1
ATOM 880 C C . TYR A 1 112 ? 0.200 -5.400 -6.940 1.00 90.62 112 TYR A C 1
ATOM 882 O O . TYR A 1 112 ? 0.936 -5.948 -7.748 1.00 90.62 112 TYR A O 1
ATOM 890 N N . ALA A 1 113 ? -0.316 -4.189 -7.174 1.00 90.94 113 ALA A N 1
ATOM 891 C CA . ALA A 1 113 ? -0.005 -3.430 -8.389 1.00 90.94 113 ALA A CA 1
ATOM 892 C C . ALA A 1 113 ? 1.507 -3.173 -8.553 1.00 90.94 113 ALA A C 1
ATOM 894 O O . ALA A 1 113 ? 2.060 -3.408 -9.626 1.00 90.94 113 ALA A O 1
ATOM 895 N N . LEU A 1 114 ? 2.196 -2.763 -7.480 1.00 90.50 114 LEU A N 1
ATOM 896 C CA . LEU A 1 114 ? 3.649 -2.564 -7.490 1.00 90.50 114 LEU A CA 1
ATOM 897 C C . LEU A 1 114 ? 4.390 -3.879 -7.764 1.00 90.50 114 LEU A C 1
ATOM 899 O O . LEU A 1 114 ? 5.280 -3.925 -8.616 1.00 90.50 114 LEU A O 1
ATOM 903 N N . PHE A 1 115 ? 3.999 -4.958 -7.082 1.00 90.62 115 PHE A N 1
ATOM 904 C CA . PHE A 1 115 ? 4.558 -6.290 -7.305 1.00 90.62 115 PHE A CA 1
ATOM 905 C C . PHE A 1 115 ? 4.323 -6.772 -8.741 1.00 90.62 115 PHE A C 1
ATOM 907 O O . PHE A 1 115 ? 5.248 -7.253 -9.383 1.00 90.62 115 PHE A O 1
ATOM 914 N N . PHE A 1 116 ? 3.114 -6.608 -9.271 1.00 90.25 116 PHE A N 1
ATOM 915 C CA . PHE A 1 116 ? 2.730 -7.035 -10.610 1.00 90.25 116 PHE A CA 1
ATOM 916 C C . PHE A 1 116 ? 3.542 -6.305 -11.682 1.00 90.25 116 PHE A C 1
ATOM 918 O O . PHE A 1 116 ? 4.126 -6.941 -12.557 1.00 90.25 116 PHE A O 1
ATOM 925 N N . LEU A 1 117 ? 3.663 -4.981 -11.580 1.00 90.75 117 LEU A N 1
ATOM 926 C CA . LEU A 1 117 ? 4.459 -4.190 -12.519 1.00 90.75 117 LEU A CA 1
ATOM 927 C C . LEU A 1 117 ? 5.944 -4.593 -12.503 1.00 90.75 117 LEU A C 1
ATOM 929 O O . LEU A 1 117 ? 6.549 -4.770 -13.560 1.00 90.75 117 LEU A O 1
ATOM 933 N N . THR A 1 118 ? 6.523 -4.786 -11.316 1.00 89.81 118 THR A N 1
ATOM 934 C CA . THR A 1 118 ? 7.957 -5.100 -11.166 1.00 89.81 118 THR A CA 1
ATOM 935 C C . THR A 1 118 ? 8.295 -6.561 -11.460 1.00 89.81 118 THR A C 1
ATOM 937 O O . THR A 1 118 ? 9.255 -6.852 -12.169 1.00 89.81 118 THR A O 1
ATOM 940 N N . ASN A 1 119 ? 7.523 -7.507 -10.926 1.00 87.25 119 ASN A N 1
ATOM 941 C CA . ASN A 1 119 ? 7.859 -8.930 -10.950 1.00 87.25 119 ASN A CA 1
ATOM 942 C C . ASN A 1 119 ? 7.185 -9.689 -12.091 1.00 87.25 119 ASN A C 1
ATOM 944 O O . ASN A 1 119 ? 7.795 -10.631 -12.599 1.00 87.25 119 ASN A O 1
ATOM 948 N N . VAL A 1 120 ? 5.980 -9.286 -12.508 1.00 86.94 120 VAL A N 1
ATOM 949 C CA . VAL A 1 120 ? 5.239 -9.958 -13.589 1.00 86.94 120 VAL A CA 1
ATOM 950 C C . VAL A 1 120 ? 5.505 -9.273 -14.923 1.00 86.94 120 VAL A C 1
ATOM 952 O O . VAL A 1 120 ? 5.982 -9.917 -15.852 1.00 86.94 120 VAL A O 1
ATOM 955 N N . LEU A 1 121 ? 5.277 -7.959 -15.014 1.00 87.00 121 LEU A N 1
ATOM 956 C CA . LEU A 1 121 ? 5.501 -7.206 -16.255 1.00 87.00 121 LEU A CA 1
ATOM 957 C C . LEU A 1 121 ? 6.966 -6.817 -16.493 1.00 87.00 121 LEU A C 1
ATOM 959 O O . LEU A 1 121 ? 7.287 -6.330 -17.578 1.00 87.00 121 LEU A O 1
ATOM 963 N N . LYS A 1 122 ? 7.841 -7.045 -15.503 1.00 86.12 122 LYS A N 1
ATOM 964 C CA . LYS A 1 122 ? 9.286 -6.763 -15.555 1.00 86.12 122 LYS A CA 1
ATOM 965 C C . LYS A 1 122 ? 9.617 -5.304 -15.897 1.00 86.12 122 LYS A C 1
ATOM 967 O O . LYS A 1 122 ? 10.635 -5.029 -16.526 1.00 86.12 122 LYS A O 1
ATOM 972 N N . VAL A 1 123 ? 8.763 -4.373 -15.474 1.00 88.94 123 VAL A N 1
ATOM 973 C CA . VAL A 1 123 ? 9.022 -2.933 -15.588 1.00 88.94 123 VAL A CA 1
ATOM 974 C C . VAL A 1 123 ? 10.093 -2.543 -14.571 1.00 88.94 123 VAL A C 1
ATOM 976 O O . VAL A 1 123 ? 10.156 -3.105 -13.473 1.00 88.94 123 VAL A O 1
ATOM 979 N N . ASP A 1 124 ? 10.953 -1.588 -14.925 1.00 89.31 124 ASP A N 1
ATOM 980 C CA . ASP A 1 124 ? 12.018 -1.145 -14.036 1.00 89.31 124 ASP A CA 1
ATOM 981 C C . ASP A 1 124 ? 11.459 -0.560 -12.722 1.00 89.31 124 ASP A C 1
ATOM 983 O O . ASP A 1 124 ? 10.450 0.148 -12.695 1.00 89.31 124 ASP A O 1
ATOM 987 N N . ALA A 1 125 ? 12.121 -0.872 -11.605 1.00 85.56 125 ALA A N 1
ATOM 988 C CA . ALA A 1 125 ? 11.619 -0.539 -10.273 1.00 85.56 125 ALA A CA 1
ATOM 989 C C . ALA A 1 125 ? 11.480 0.975 -10.036 1.00 85.56 125 ALA A C 1
ATOM 991 O O . ALA A 1 125 ? 10.591 1.396 -9.297 1.00 85.56 125 ALA A O 1
ATOM 992 N N . GLN A 1 126 ? 12.329 1.794 -10.661 1.00 85.19 126 GLN A N 1
ATOM 993 C CA . GLN A 1 126 ? 12.293 3.245 -10.493 1.00 85.19 126 GLN A CA 1
ATOM 994 C C . GLN A 1 126 ? 11.039 3.834 -11.154 1.00 85.19 126 GLN A C 1
ATOM 996 O O . GLN A 1 126 ? 10.300 4.575 -10.501 1.00 85.19 126 GLN A O 1
ATOM 1001 N N . SER A 1 127 ? 10.743 3.449 -12.397 1.00 88.56 127 SER A N 1
ATOM 1002 C CA . SER A 1 127 ? 9.522 3.841 -13.108 1.00 88.56 127 SER A CA 1
ATOM 1003 C C . SER A 1 127 ? 8.270 3.379 -12.372 1.00 88.56 127 SER A C 1
ATOM 1005 O O . SER A 1 127 ? 7.337 4.166 -12.208 1.00 88.56 127 SER A O 1
ATOM 1007 N N . VAL A 1 128 ? 8.255 2.145 -11.854 1.00 90.44 128 VAL A N 1
ATOM 1008 C CA . VAL A 1 128 ? 7.116 1.656 -11.060 1.00 90.44 128 VAL A CA 1
ATOM 1009 C C . VAL A 1 128 ? 6.924 2.483 -9.790 1.00 90.44 128 VAL A C 1
ATOM 1011 O O . VAL A 1 128 ? 5.799 2.883 -9.492 1.00 90.44 128 VAL A O 1
ATOM 1014 N N . ASN A 1 129 ? 7.996 2.793 -9.058 1.00 89.56 129 ASN A N 1
ATOM 1015 C CA . ASN A 1 129 ? 7.904 3.623 -7.855 1.00 89.56 129 ASN A CA 1
ATOM 1016 C C . ASN A 1 129 ? 7.339 5.019 -8.165 1.00 89.56 129 ASN A C 1
ATOM 1018 O O . ASN A 1 129 ? 6.522 5.521 -7.395 1.00 89.56 129 ASN A O 1
ATOM 1022 N N . ILE A 1 130 ? 7.709 5.619 -9.304 1.00 90.38 130 ILE A N 1
ATOM 1023 C CA . ILE A 1 130 ? 7.145 6.899 -9.765 1.00 90.38 130 ILE A CA 1
ATOM 1024 C C . ILE A 1 130 ? 5.651 6.752 -10.080 1.00 90.38 130 ILE A C 1
ATOM 1026 O O . ILE A 1 130 ? 4.846 7.549 -9.596 1.00 90.38 130 ILE A O 1
ATOM 1030 N N . MET A 1 131 ? 5.259 5.723 -10.839 1.00 90.88 131 MET A N 1
ATOM 1031 C CA . MET A 1 131 ? 3.853 5.462 -11.177 1.00 90.88 131 MET A CA 1
ATOM 1032 C C . MET A 1 131 ? 2.990 5.295 -9.921 1.00 90.88 131 MET A C 1
ATOM 1034 O O . MET A 1 131 ? 1.927 5.908 -9.811 1.00 90.88 131 MET A O 1
ATOM 1038 N N . ILE A 1 132 ? 3.462 4.508 -8.950 1.00 91.00 132 ILE A N 1
ATOM 1039 C CA . ILE A 1 132 ? 2.747 4.261 -7.693 1.00 91.00 132 ILE A CA 1
ATOM 1040 C C . ILE A 1 132 ? 2.719 5.517 -6.816 1.00 91.00 132 ILE A C 1
ATOM 1042 O O . ILE A 1 132 ? 1.691 5.794 -6.200 1.00 91.00 132 ILE A O 1
ATOM 1046 N N . ALA A 1 133 ? 3.789 6.317 -6.788 1.00 90.31 133 ALA A N 1
ATOM 1047 C CA . ALA A 1 133 ? 3.796 7.596 -6.080 1.00 90.31 133 ALA A CA 1
ATOM 1048 C C . ALA A 1 133 ? 2.756 8.570 -6.663 1.00 90.31 133 ALA A C 1
ATOM 1050 O O . ALA A 1 133 ? 1.974 9.151 -5.912 1.00 90.31 133 ALA A O 1
ATOM 1051 N N . ILE A 1 134 ? 2.677 8.702 -7.990 1.00 91.12 134 ILE A N 1
ATOM 1052 C CA . ILE A 1 134 ? 1.661 9.539 -8.651 1.00 91.12 134 ILE A CA 1
ATOM 1053 C C . ILE A 1 134 ? 0.251 9.012 -8.349 1.00 91.12 134 ILE A C 1
ATOM 1055 O O . ILE A 1 134 ? -0.633 9.788 -7.978 1.00 91.12 134 ILE A O 1
ATOM 1059 N N . ALA A 1 135 ? 0.043 7.696 -8.444 1.00 91.00 135 ALA A N 1
ATOM 1060 C CA . ALA A 1 135 ? -1.240 7.071 -8.128 1.00 91.00 135 ALA A CA 1
ATOM 1061 C C . ALA A 1 135 ? -1.666 7.329 -6.672 1.00 91.00 135 ALA A C 1
ATOM 1063 O O . ALA A 1 135 ? -2.828 7.639 -6.417 1.00 91.00 135 ALA A O 1
ATOM 1064 N N . LEU A 1 136 ? -0.727 7.269 -5.725 1.00 89.69 136 LEU A N 1
ATOM 1065 C CA . LEU A 1 136 ? -0.955 7.593 -4.316 1.00 89.69 136 LEU A CA 1
ATOM 1066 C C . LEU A 1 136 ? -1.285 9.065 -4.089 1.00 89.69 136 LEU A C 1
ATOM 1068 O O . LEU A 1 136 ? -2.187 9.363 -3.306 1.00 89.69 136 LEU A O 1
ATOM 1072 N N . ALA A 1 137 ? -0.588 9.977 -4.768 1.00 89.19 137 ALA A N 1
ATOM 1073 C CA . ALA A 1 137 ? -0.863 11.406 -4.675 1.00 89.19 137 ALA A CA 1
ATOM 1074 C C . ALA A 1 137 ? -2.306 11.701 -5.107 1.00 89.19 137 ALA A C 1
ATOM 1076 O O . ALA A 1 137 ? -3.066 12.315 -4.358 1.00 89.19 137 ALA A O 1
ATOM 1077 N N . ILE A 1 138 ? -2.717 11.167 -6.259 1.00 90.50 138 ILE A N 1
ATOM 1078 C CA . ILE A 1 138 ? -4.089 11.296 -6.764 1.00 90.50 138 ILE A CA 1
ATOM 1079 C C . ILE A 1 138 ? -5.076 10.602 -5.812 1.00 90.50 138 ILE A C 1
ATOM 1081 O O . ILE A 1 138 ? -6.071 11.199 -5.397 1.00 90.50 138 ILE A O 1
ATOM 1085 N N . GLY A 1 139 ? -4.783 9.366 -5.403 1.00 87.44 139 GLY A N 1
ATOM 1086 C CA . GLY A 1 139 ? -5.624 8.577 -4.504 1.00 87.44 139 GLY A CA 1
ATOM 1087 C C . GLY A 1 139 ? -5.854 9.248 -3.148 1.00 87.44 139 GLY A C 1
ATOM 1088 O O . GLY A 1 139 ? -6.967 9.202 -2.625 1.00 87.44 139 GLY A O 1
ATOM 1089 N N . SER A 1 140 ? -4.846 9.934 -2.602 1.00 86.00 140 SER A N 1
ATOM 1090 C CA . SER A 1 140 ? -4.940 10.658 -1.327 1.00 86.00 140 SER A CA 1
ATOM 1091 C C . SER A 1 140 ? -6.022 11.744 -1.340 1.00 86.00 140 SER A C 1
ATOM 1093 O O . SER A 1 140 ? -6.761 11.887 -0.363 1.00 86.00 140 SER A O 1
ATOM 1095 N N . ILE A 1 141 ? -6.193 12.433 -2.472 1.00 87.19 141 ILE A N 1
ATOM 1096 C CA . ILE A 1 141 ? -7.249 13.433 -2.670 1.00 87.19 141 ILE A CA 1
ATOM 1097 C C . ILE A 1 141 ? -8.617 12.742 -2.657 1.00 87.19 141 ILE A C 1
ATOM 1099 O O . ILE A 1 141 ? -9.535 13.174 -1.954 1.00 87.19 141 ILE A O 1
ATOM 1103 N N . PHE A 1 142 ? -8.746 11.617 -3.365 1.00 87.50 142 PHE A N 1
ATOM 1104 C CA . PHE A 1 142 ? -9.985 10.842 -3.398 1.00 87.50 142 PHE A CA 1
ATOM 1105 C C . PHE A 1 142 ? -10.368 10.260 -2.031 1.00 87.50 142 PHE A C 1
ATOM 1107 O O . PHE A 1 142 ? -11.558 10.227 -1.718 1.00 87.50 142 PHE A O 1
ATOM 1114 N N . PHE A 1 143 ? -9.411 9.878 -1.176 1.00 85.44 143 PHE A N 1
ATOM 1115 C CA . PHE A 1 143 ? -9.710 9.456 0.201 1.00 85.44 143 PHE A CA 1
ATOM 1116 C C . PHE A 1 143 ? -10.411 10.556 1.008 1.00 85.44 143 PHE A C 1
ATOM 1118 O O . PHE A 1 143 ? -11.349 10.267 1.754 1.00 85.44 143 PHE A O 1
ATOM 1125 N N . VAL A 1 144 ? -10.004 11.818 0.841 1.00 86.25 144 VAL A N 1
ATOM 1126 C CA . VAL A 1 144 ? -10.651 12.956 1.514 1.00 86.25 144 VAL A CA 1
ATOM 1127 C C . VAL A 1 144 ? -12.047 13.200 0.940 1.00 86.25 144 VAL A C 1
ATOM 1129 O O . VAL A 1 144 ? -13.006 13.331 1.703 1.00 86.25 144 VAL A O 1
ATOM 1132 N N . VAL A 1 145 ? -12.185 13.192 -0.390 1.00 88.62 145 VAL A N 1
ATOM 1133 C CA . VAL A 1 145 ? -13.466 13.427 -1.080 1.00 88.62 145 VAL A CA 1
ATOM 1134 C C . VAL A 1 145 ? -14.495 12.347 -0.740 1.00 88.62 145 VAL A C 1
ATOM 1136 O O . VAL A 1 145 ? -15.595 12.664 -0.284 1.00 88.62 145 VAL A O 1
ATOM 1139 N N . PHE A 1 146 ? -14.148 11.069 -0.905 1.00 87.44 146 PHE A N 1
ATOM 1140 C CA . PHE A 1 146 ? -15.050 9.959 -0.583 1.00 87.44 146 PHE A CA 1
ATOM 1141 C C . PHE A 1 146 ? -15.239 9.781 0.924 1.00 87.44 146 PHE A C 1
ATOM 1143 O O . PHE A 1 146 ? -16.299 9.326 1.353 1.00 87.44 146 PHE A O 1
ATOM 1150 N N . GLY A 1 147 ? -14.265 10.197 1.734 1.00 86.12 147 GLY A N 1
ATOM 1151 C CA . GLY A 1 147 ? -14.408 10.287 3.181 1.00 86.12 147 GLY A CA 1
ATOM 1152 C C . GLY A 1 147 ? -15.484 11.290 3.595 1.00 86.12 147 GLY A C 1
ATOM 1153 O O . GLY A 1 147 ? -16.367 10.953 4.379 1.00 86.12 147 GLY A O 1
ATOM 1154 N N . TRP A 1 148 ? -15.452 12.495 3.027 1.00 87.69 148 TRP A N 1
ATOM 1155 C CA . TRP A 1 148 ? -16.486 13.510 3.236 1.00 87.69 148 TRP A CA 1
ATOM 1156 C C . TRP A 1 148 ? -17.849 13.067 2.690 1.00 87.69 148 TRP A C 1
ATOM 1158 O O . TRP A 1 148 ? -18.873 13.231 3.354 1.00 87.69 148 TRP A O 1
ATOM 1168 N N . LEU A 1 149 ? -17.870 12.450 1.505 1.00 88.06 149 LEU A N 1
ATOM 1169 C CA . LEU A 1 149 ? -19.099 11.943 0.895 1.00 88.06 149 LEU A CA 1
ATOM 1170 C C . LEU A 1 149 ? -19.736 10.838 1.747 1.00 88.06 149 LEU A C 1
ATOM 1172 O O . LEU A 1 149 ? -20.953 10.811 1.928 1.00 88.06 149 LEU A O 1
ATOM 1176 N N . SER A 1 150 ? -18.910 9.962 2.319 1.00 87.81 150 SER A N 1
ATOM 1177 C CA . SER A 1 150 ? -19.339 8.924 3.253 1.00 87.81 150 SER A CA 1
ATOM 1178 C C . SER A 1 150 ? -19.915 9.493 4.545 1.00 87.81 150 SER A C 1
ATOM 1180 O O . SER A 1 150 ? -20.810 8.871 5.119 1.00 87.81 150 SER A O 1
ATOM 1182 N N . ASP A 1 151 ? -19.419 10.634 5.020 1.00 87.12 151 ASP A N 1
ATOM 1183 C CA . ASP A 1 151 ? -19.982 11.294 6.198 1.00 87.12 151 ASP A CA 1
ATOM 1184 C C . ASP A 1 151 ? -21.336 11.968 5.877 1.00 87.12 151 ASP A C 1
ATOM 1186 O O . ASP A 1 151 ? -22.170 12.090 6.770 1.00 87.12 151 ASP A O 1
ATOM 1190 N N . LYS A 1 152 ? -21.611 12.322 4.607 1.00 88.06 152 LYS A N 1
ATOM 1191 C CA . LYS A 1 152 ? -22.904 12.885 4.159 1.00 88.06 152 LYS A CA 1
ATOM 1192 C C . LYS A 1 152 ? -23.976 11.851 3.805 1.00 88.06 152 LYS A C 1
ATOM 1194 O O . LYS A 1 152 ? -25.121 12.000 4.215 1.00 88.06 152 LYS A O 1
ATOM 1199 N N . ILE A 1 153 ? -23.632 10.844 3.001 1.00 90.06 153 ILE A N 1
ATOM 1200 C CA . ILE A 1 153 ? -24.587 9.851 2.457 1.00 90.06 153 ILE A CA 1
ATOM 1201 C C . ILE A 1 153 ? -24.698 8.622 3.378 1.00 90.06 153 ILE A C 1
ATOM 1203 O O . ILE A 1 153 ? -25.633 7.827 3.286 1.00 90.06 153 ILE A O 1
ATOM 1207 N N . GLY A 1 154 ? -23.749 8.470 4.302 1.00 86.56 154 GLY A N 1
ATOM 1208 C CA . GLY A 1 154 ? -23.614 7.307 5.166 1.00 86.56 154 GLY A CA 1
ATOM 1209 C C . GLY A 1 154 ? -22.579 6.309 4.642 1.00 86.56 154 GLY A C 1
ATOM 1210 O O . GLY A 1 154 ? -22.309 6.194 3.447 1.00 86.56 154 GLY A O 1
ATOM 1211 N N . ARG A 1 155 ? -21.992 5.548 5.573 1.00 87.19 155 ARG A N 1
ATOM 1212 C CA . ARG A 1 155 ? -20.833 4.669 5.315 1.00 87.19 155 ARG A CA 1
ATOM 1213 C C . ARG A 1 155 ? -21.172 3.427 4.499 1.00 87.19 155 ARG A C 1
ATOM 1215 O O . ARG A 1 155 ? -20.420 3.045 3.610 1.00 87.19 155 ARG A O 1
ATOM 1222 N N . LYS A 1 156 ? -22.316 2.801 4.784 1.00 87.00 156 LYS A N 1
ATOM 1223 C CA . LYS A 1 156 ? -22.739 1.543 4.152 1.00 87.00 156 LYS A CA 1
ATOM 1224 C C . LYS A 1 156 ? -22.816 1.620 2.614 1.00 87.00 156 LYS A C 1
ATOM 1226 O O . LYS A 1 156 ? -22.202 0.761 1.985 1.00 87.00 156 LYS A O 1
ATOM 1231 N N . PRO A 1 157 ? -23.517 2.589 1.986 1.00 89.94 157 PRO A N 1
ATOM 1232 C CA . PRO A 1 157 ? -23.618 2.633 0.526 1.00 89.94 157 PRO A CA 1
ATOM 1233 C C . PRO A 1 157 ? -22.268 2.890 -0.148 1.00 89.94 157 PRO A C 1
ATOM 1235 O O . PRO A 1 157 ? -21.965 2.237 -1.141 1.00 89.94 157 PRO A O 1
ATOM 1238 N N . ILE A 1 158 ? -21.429 3.767 0.416 1.00 90.50 158 ILE A N 1
ATOM 1239 C CA . ILE A 1 158 ? -20.106 4.076 -0.145 1.00 90.50 158 ILE A CA 1
ATOM 1240 C C . ILE A 1 158 ? -19.182 2.858 -0.096 1.00 90.50 158 ILE A C 1
ATOM 1242 O O . ILE A 1 158 ? -18.535 2.544 -1.093 1.00 90.50 158 ILE A O 1
ATOM 1246 N N . ILE A 1 159 ? -19.156 2.130 1.026 1.00 88.88 159 ILE A N 1
ATOM 1247 C CA . ILE A 1 159 ? -18.328 0.924 1.145 1.00 88.88 159 ILE A CA 1
ATOM 1248 C C . ILE A 1 159 ? -18.814 -0.159 0.176 1.00 88.88 159 ILE A C 1
ATOM 1250 O O . ILE A 1 159 ? -18.004 -0.717 -0.557 1.00 88.88 159 ILE A O 1
ATOM 1254 N N . MET A 1 160 ? -20.123 -0.422 0.110 1.00 90.56 160 MET A N 1
ATOM 1255 C CA . MET A 1 160 ? -20.668 -1.432 -0.808 1.00 90.56 160 MET A CA 1
ATOM 1256 C C . MET A 1 160 ? -20.418 -1.077 -2.278 1.00 90.56 160 MET A C 1
ATOM 1258 O O . MET A 1 160 ? -20.048 -1.954 -3.056 1.00 90.56 160 MET A O 1
ATOM 1262 N N . ALA A 1 161 ? -20.568 0.197 -2.653 1.00 92.06 161 ALA A N 1
ATOM 1263 C CA . ALA A 1 161 ? -20.260 0.668 -4.000 1.00 92.06 161 ALA A CA 1
ATOM 1264 C C . ALA A 1 161 ? -18.769 0.505 -4.328 1.00 92.06 161 ALA A C 1
ATOM 1266 O O . ALA A 1 161 ? -18.437 0.024 -5.408 1.00 92.06 161 ALA A O 1
ATOM 1267 N N . GLY A 1 162 ? -17.877 0.836 -3.388 1.00 90.25 162 GLY A N 1
ATOM 1268 C CA . GLY A 1 162 ? -16.434 0.642 -3.543 1.00 90.25 162 GLY A CA 1
ATOM 1269 C C . GLY A 1 162 ? -16.044 -0.830 -3.696 1.00 90.25 162 GLY A C 1
ATOM 1270 O O . GLY A 1 162 ? -15.248 -1.161 -4.572 1.00 90.25 162 GLY A O 1
ATOM 1271 N N . LEU A 1 163 ? -16.646 -1.725 -2.904 1.00 90.56 163 LEU A N 1
ATOM 1272 C CA . LEU A 1 163 ? -16.434 -3.170 -3.028 1.00 90.56 163 LEU A CA 1
ATOM 1273 C C . LEU A 1 163 ? -16.912 -3.697 -4.391 1.00 90.56 163 LEU A C 1
ATOM 1275 O O . LEU A 1 163 ? -16.181 -4.429 -5.058 1.00 90.56 163 LEU A O 1
ATOM 1279 N N . ALA A 1 164 ? -18.107 -3.294 -4.830 1.00 92.50 164 ALA A N 1
ATOM 1280 C CA . ALA A 1 164 ? -18.659 -3.690 -6.125 1.00 92.50 164 ALA A CA 1
ATOM 1281 C C . ALA A 1 164 ? -17.803 -3.179 -7.297 1.00 92.50 164 ALA A C 1
ATOM 1283 O O . ALA A 1 164 ? -17.475 -3.947 -8.202 1.00 92.50 164 ALA A O 1
ATOM 1284 N N . LEU A 1 165 ? -17.377 -1.912 -7.248 1.00 92.25 165 LEU A N 1
ATOM 1285 C CA . LEU A 1 165 ? -16.437 -1.339 -8.213 1.00 92.25 165 LEU A CA 1
ATOM 1286 C C . LEU A 1 165 ? -15.112 -2.098 -8.224 1.00 92.25 165 LEU A C 1
ATOM 1288 O O . LEU A 1 165 ? -14.597 -2.388 -9.297 1.00 92.25 165 LEU A O 1
ATOM 1292 N N . GLY A 1 166 ? -14.578 -2.469 -7.059 1.00 89.69 166 GLY A N 1
ATOM 1293 C CA . GLY A 1 166 ? -13.361 -3.272 -6.974 1.00 89.69 166 GLY A CA 1
ATOM 1294 C C . GLY A 1 166 ? -13.490 -4.604 -7.709 1.00 89.69 166 GLY A C 1
ATOM 1295 O O . GLY A 1 166 ? -12.618 -4.944 -8.506 1.00 89.69 166 GLY A O 1
ATOM 1296 N N . ILE A 1 167 ? -14.595 -5.327 -7.511 1.00 90.06 167 ILE A N 1
ATOM 1297 C CA . ILE A 1 167 ? -14.846 -6.610 -8.188 1.00 90.06 167 ILE A CA 1
ATOM 1298 C C . ILE A 1 167 ? -14.884 -6.429 -9.709 1.00 90.06 167 ILE A C 1
ATOM 1300 O O . ILE A 1 167 ? -14.209 -7.157 -10.436 1.00 90.06 167 ILE A O 1
ATOM 1304 N N . VAL A 1 168 ? -15.645 -5.444 -10.190 1.00 93.56 168 VAL A N 1
ATOM 1305 C CA . VAL A 1 168 ? -15.841 -5.226 -11.631 1.00 93.56 168 VAL A CA 1
ATOM 1306 C C . VAL A 1 168 ? -14.572 -4.690 -12.296 1.00 93.56 168 VAL A C 1
ATOM 1308 O O . VAL A 1 168 ? -14.226 -5.119 -13.394 1.00 93.56 168 VAL A O 1
ATOM 1311 N N . CYS A 1 169 ? -13.857 -3.775 -11.640 1.00 91.75 169 CYS A N 1
ATOM 1312 C CA . CYS A 1 169 ? -12.750 -3.044 -12.249 1.00 91.75 169 CYS A CA 1
ATOM 1313 C C . CYS A 1 169 ? -11.388 -3.726 -12.093 1.00 91.75 169 CYS A C 1
ATOM 1315 O O . CYS A 1 169 ? -10.495 -3.410 -12.875 1.00 91.75 169 CYS A O 1
ATOM 1317 N N . THR A 1 170 ? -11.199 -4.660 -11.151 1.00 89.50 170 THR A N 1
ATOM 1318 C CA . THR A 1 170 ? -9.874 -5.270 -10.914 1.00 89.50 170 THR A CA 1
ATOM 1319 C C . THR A 1 170 ? -9.313 -5.930 -12.176 1.00 89.50 170 THR A C 1
ATOM 1321 O O . THR A 1 170 ? -8.235 -5.557 -12.633 1.00 89.50 170 THR A O 1
ATOM 1324 N N . PHE A 1 171 ? -10.041 -6.857 -12.802 1.00 88.38 171 PHE A N 1
ATOM 1325 C CA . PHE A 1 171 ? -9.536 -7.541 -13.999 1.00 88.38 171 PHE A CA 1
ATOM 1326 C C . PHE A 1 171 ? -9.344 -6.607 -15.208 1.00 88.38 171 PHE A C 1
ATOM 1328 O O . PHE A 1 171 ? -8.274 -6.663 -15.821 1.00 88.38 171 PHE A O 1
ATOM 1335 N N . PRO A 1 172 ? -10.312 -5.739 -15.571 1.00 91.75 172 PRO A N 1
ATOM 1336 C CA . PRO A 1 172 ? -10.122 -4.776 -16.653 1.00 91.75 172 PRO A CA 1
ATOM 1337 C C . PRO A 1 172 ? -8.931 -3.842 -16.431 1.00 91.75 172 PRO A C 1
ATOM 1339 O O . PRO A 1 172 ? -8.156 -3.627 -17.361 1.00 91.75 172 PRO A O 1
ATOM 1342 N N . LEU A 1 173 ? -8.745 -3.328 -15.210 1.00 89.94 173 LEU A N 1
ATOM 1343 C CA . LEU A 1 173 ? -7.643 -2.416 -14.901 1.00 89.94 173 LEU A CA 1
ATOM 1344 C C . LEU A 1 173 ? -6.287 -3.100 -15.023 1.00 89.94 173 LEU A C 1
ATOM 1346 O O . LEU A 1 173 ? -5.385 -2.522 -15.618 1.00 89.94 173 LEU A O 1
ATOM 1350 N N . PHE A 1 174 ? -6.136 -4.330 -14.527 1.00 88.81 174 PHE A N 1
ATOM 1351 C CA . PHE A 1 174 ? -4.868 -5.053 -14.665 1.00 88.81 174 PHE A CA 1
ATOM 1352 C C . PHE A 1 174 ? -4.564 -5.402 -16.126 1.00 88.81 174 PHE A C 1
ATOM 1354 O O . PHE A 1 174 ? -3.417 -5.282 -16.545 1.00 88.81 174 PHE A O 1
ATOM 1361 N N . LYS A 1 175 ? -5.576 -5.729 -16.943 1.00 86.81 175 LYS A N 1
ATOM 1362 C CA . LYS A 1 175 ? -5.389 -5.895 -18.397 1.00 86.81 175 LYS A CA 1
ATOM 1363 C C . LYS A 1 175 ? -4.951 -4.596 -19.074 1.00 86.81 175 LYS A C 1
ATOM 1365 O O . LYS A 1 175 ? -4.015 -4.610 -19.873 1.00 86.81 175 LYS A O 1
ATOM 1370 N N . ALA A 1 176 ? -5.604 -3.481 -18.744 1.00 88.50 176 ALA A N 1
ATOM 1371 C CA . ALA A 1 176 ? -5.228 -2.168 -19.258 1.00 88.50 176 ALA A CA 1
ATOM 1372 C C . ALA A 1 176 ? -3.789 -1.814 -18.848 1.00 88.50 176 ALA A C 1
ATOM 1374 O O . ALA A 1 176 ? -2.992 -1.397 -19.688 1.00 88.50 176 ALA A O 1
ATOM 1375 N N . LEU A 1 177 ? -3.426 -2.083 -17.592 1.00 88.25 177 LEU A N 1
ATOM 1376 C CA . LEU A 1 177 ? -2.083 -1.882 -17.061 1.00 88.25 177 LEU A CA 1
ATOM 1377 C C . LEU A 1 177 ? -1.041 -2.718 -17.813 1.00 88.25 177 LEU A C 1
ATOM 1379 O O . LEU A 1 177 ? -0.009 -2.178 -18.196 1.00 88.25 177 LEU A O 1
ATOM 1383 N N . THR A 1 178 ? -1.320 -3.995 -18.095 1.00 86.56 178 THR A N 1
ATOM 1384 C CA . THR A 1 178 ? -0.449 -4.849 -18.917 1.00 86.56 178 THR A CA 1
ATOM 1385 C C . THR A 1 178 ? -0.214 -4.249 -20.299 1.00 86.56 178 THR A C 1
ATOM 1387 O O . THR A 1 178 ? 0.935 -4.132 -20.722 1.00 86.56 178 THR A O 1
ATOM 1390 N N . SER A 1 179 ? -1.280 -3.816 -20.978 1.00 84.69 179 SER A N 1
ATOM 1391 C CA . SER A 1 179 ? -1.167 -3.224 -22.317 1.00 84.69 179 SER A CA 1
ATOM 1392 C C . SER A 1 179 ? -0.395 -1.902 -22.335 1.00 84.69 179 SER A C 1
ATOM 1394 O O . SER A 1 179 ? 0.366 -1.657 -23.266 1.00 84.69 179 SER A O 1
ATOM 1396 N N . ALA A 1 180 ? -0.553 -1.072 -21.300 1.00 85.62 180 ALA A N 1
ATOM 1397 C CA . ALA A 1 180 ? 0.074 0.243 -21.223 1.00 85.62 180 ALA A CA 1
ATOM 1398 C C . ALA A 1 180 ? 1.531 0.180 -20.740 1.00 85.62 180 ALA A C 1
ATOM 1400 O O . ALA A 1 180 ? 2.379 0.903 -21.253 1.00 85.62 180 ALA A O 1
ATOM 1401 N N . ALA A 1 181 ? 1.828 -0.671 -19.754 1.00 84.81 181 ALA A N 1
ATOM 1402 C CA . ALA A 1 181 ? 3.144 -0.728 -19.123 1.00 84.81 181 ALA A CA 1
ATOM 1403 C C . ALA A 1 181 ? 4.139 -1.617 -19.886 1.00 84.81 181 ALA A C 1
ATOM 1405 O O . ALA A 1 181 ? 5.334 -1.334 -19.881 1.00 84.81 181 ALA A O 1
ATOM 1406 N N . ASN A 1 182 ? 3.668 -2.685 -20.541 1.00 84.75 182 ASN A N 1
ATOM 1407 C CA . ASN A 1 182 ? 4.514 -3.549 -21.364 1.00 84.75 182 ASN A CA 1
ATOM 1408 C C . ASN A 1 182 ? 3.738 -4.079 -22.592 1.00 84.75 182 ASN A C 1
ATOM 1410 O O . ASN A 1 182 ? 3.300 -5.235 -22.608 1.00 84.75 182 ASN A O 1
ATOM 1414 N N . PRO A 1 183 ? 3.565 -3.253 -23.644 1.00 82.38 183 PRO A N 1
ATOM 1415 C CA . PRO A 1 183 ? 2.785 -3.621 -24.829 1.00 82.38 183 PRO A CA 1
ATOM 1416 C C . PRO A 1 183 ? 3.385 -4.805 -25.600 1.00 82.38 183 PRO A C 1
ATOM 1418 O O . PRO A 1 183 ? 2.649 -5.593 -26.198 1.00 82.38 183 PRO A O 1
ATOM 1421 N N . ALA A 1 184 ? 4.711 -4.971 -25.560 1.00 79.50 184 ALA A N 1
ATOM 1422 C CA . ALA A 1 184 ? 5.394 -6.104 -26.177 1.00 79.50 184 ALA A CA 1
ATOM 1423 C C . ALA A 1 184 ? 5.010 -7.423 -25.492 1.00 79.50 184 ALA A C 1
ATOM 1425 O O . ALA A 1 184 ? 4.652 -8.387 -26.168 1.00 79.50 184 ALA A O 1
ATOM 1426 N N . LEU A 1 185 ? 5.000 -7.448 -24.154 1.00 78.25 185 LEU A N 1
ATOM 1427 C CA . LEU A 1 185 ? 4.544 -8.607 -23.386 1.00 78.25 185 LEU A CA 1
ATOM 1428 C C . LEU A 1 185 ? 3.047 -8.871 -23.593 1.00 78.25 185 LEU A C 1
ATOM 1430 O O . LEU A 1 185 ?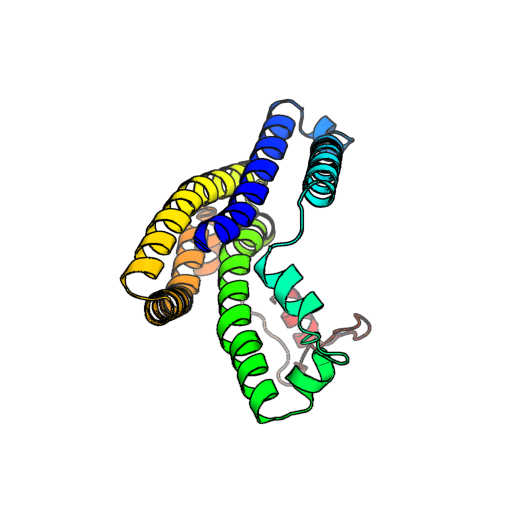 2.658 -10.023 -23.768 1.00 78.25 185 LEU A O 1
ATOM 1434 N N . ALA A 1 186 ? 2.217 -7.826 -23.639 1.00 79.50 186 ALA A N 1
ATOM 1435 C CA . ALA A 1 186 ? 0.783 -7.962 -23.906 1.00 79.50 186 ALA A CA 1
ATOM 1436 C C . ALA A 1 186 ? 0.516 -8.615 -25.276 1.00 79.50 186 ALA A C 1
ATOM 1438 O O . ALA A 1 186 ? -0.299 -9.531 -25.394 1.00 79.50 186 ALA A O 1
ATOM 1439 N N . THR A 1 187 ? 1.256 -8.184 -26.299 1.00 79.56 187 THR A N 1
ATOM 1440 C CA . THR A 1 187 ? 1.188 -8.743 -27.656 1.00 79.56 187 THR A CA 1
ATOM 1441 C C . THR A 1 187 ? 1.706 -10.182 -27.685 1.00 79.56 187 THR A C 1
ATOM 1443 O O . THR A 1 187 ? 1.089 -11.054 -28.296 1.00 79.56 187 THR A O 1
ATOM 1446 N N . ALA A 1 188 ? 2.802 -10.467 -26.974 1.00 77.06 188 ALA A N 1
ATOM 1447 C CA . ALA A 1 188 ? 3.345 -11.816 -26.855 1.00 77.06 188 ALA A CA 1
ATOM 1448 C C . ALA A 1 188 ? 2.351 -12.777 -26.185 1.00 77.06 188 ALA A C 1
ATOM 1450 O O . ALA A 1 188 ? 2.181 -13.889 -26.673 1.00 77.06 188 ALA A O 1
ATOM 1451 N N . GLN A 1 189 ? 1.649 -12.350 -25.132 1.00 78.19 189 GLN A N 1
ATOM 1452 C CA . GLN A 1 189 ? 0.618 -13.156 -24.468 1.00 78.19 189 GLN A CA 1
ATOM 1453 C C . GLN A 1 189 ? -0.579 -13.468 -25.377 1.00 78.19 189 GLN A C 1
ATOM 1455 O O . GLN A 1 189 ? -1.176 -14.534 -25.251 1.00 78.19 189 GLN A O 1
ATOM 1460 N N . GLN A 1 190 ? -0.937 -12.561 -26.290 1.00 78.06 190 GLN A N 1
ATOM 1461 C CA . GLN A 1 190 ? -2.040 -12.773 -27.235 1.00 78.06 190 GLN A CA 1
ATOM 1462 C C . GLN A 1 190 ? -1.638 -13.656 -28.421 1.00 78.06 190 GLN A C 1
ATOM 1464 O O . GLN A 1 190 ? -2.430 -14.488 -28.864 1.00 78.06 190 GLN A O 1
ATOM 1469 N N . ASN A 1 191 ? -0.411 -13.495 -28.919 1.00 78.12 191 ASN A N 1
ATOM 1470 C CA . ASN A 1 191 ? 0.039 -14.133 -30.158 1.00 78.12 191 ASN A CA 1
ATOM 1471 C C . ASN A 1 191 ? 0.800 -15.446 -29.932 1.00 78.12 191 ASN A C 1
ATOM 1473 O O . ASN A 1 191 ? 0.874 -16.280 -30.834 1.00 78.12 191 ASN A O 1
ATOM 1477 N N . THR A 1 192 ? 1.362 -15.658 -28.741 1.00 71.75 192 THR A N 1
ATOM 1478 C CA . THR A 1 192 ? 2.159 -16.850 -28.430 1.00 71.75 192 THR A CA 1
ATOM 1479 C C . THR A 1 192 ? 1.279 -17.884 -27.749 1.00 71.75 192 THR A C 1
ATOM 1481 O O . THR A 1 192 ? 1.071 -17.858 -26.536 1.00 71.75 192 THR A O 1
ATOM 1484 N N . ARG A 1 193 ? 0.755 -18.831 -28.528 1.00 63.12 193 ARG A N 1
ATOM 1485 C CA . ARG A 1 193 ? 0.007 -19.964 -27.978 1.00 63.12 193 ARG A CA 1
ATOM 1486 C C . ARG A 1 193 ? 0.987 -21.042 -27.516 1.00 63.12 193 ARG A C 1
ATOM 1488 O O . ARG A 1 193 ? 1.390 -21.900 -28.299 1.00 63.12 193 ARG A O 1
ATOM 1495 N N . ALA A 1 194 ? 1.380 -20.998 -26.245 1.00 65.50 194 ALA A N 1
ATOM 1496 C CA . ALA A 1 194 ? 2.137 -22.084 -25.629 1.00 65.50 194 ALA A CA 1
ATOM 1497 C C . ALA A 1 194 ? 1.230 -23.322 -25.530 1.00 65.50 194 ALA A C 1
ATOM 1499 O O . ALA A 1 194 ? 0.327 -23.382 -24.697 1.00 65.50 194 ALA A O 1
ATOM 1500 N N . THR A 1 195 ? 1.424 -24.288 -26.428 1.00 69.94 195 THR A N 1
ATOM 1501 C CA . THR A 1 195 ? 0.706 -25.565 -26.372 1.00 69.94 195 THR A CA 1
ATOM 1502 C C . THR A 1 195 ? 1.551 -26.525 -25.559 1.00 69.94 195 THR A C 1
ATOM 1504 O O . THR A 1 195 ? 2.620 -26.937 -26.002 1.00 69.94 195 THR A O 1
ATOM 1507 N N . VAL A 1 196 ? 1.094 -26.846 -24.354 1.00 67.44 196 VAL A N 1
ATOM 1508 C CA . VAL A 1 196 ? 1.789 -27.785 -23.478 1.00 67.44 196 VAL A CA 1
ATOM 1509 C C . VAL A 1 196 ? 1.097 -29.133 -23.564 1.00 67.44 196 VAL A C 1
ATOM 1511 O O . VAL A 1 196 ? -0.031 -29.303 -23.111 1.00 67.44 196 VAL A O 1
ATOM 1514 N N . THR A 1 197 ? 1.765 -30.087 -24.203 1.00 70.19 197 THR A N 1
ATOM 1515 C CA . THR A 1 197 ? 1.326 -31.481 -24.274 1.00 70.19 197 THR A CA 1
ATOM 1516 C C . THR A 1 197 ? 1.880 -32.240 -23.078 1.00 70.19 197 THR A C 1
ATOM 1518 O O . THR A 1 197 ? 3.087 -32.458 -22.985 1.00 70.19 197 THR A O 1
ATOM 1521 N N . ALA A 1 198 ? 0.995 -32.651 -22.175 1.00 74.19 198 ALA A N 1
ATOM 1522 C CA . ALA A 1 198 ? 1.305 -33.556 -21.076 1.00 74.19 198 ALA A CA 1
ATOM 1523 C C . ALA A 1 198 ? 0.512 -34.861 -21.235 1.00 74.19 198 ALA A C 1
ATOM 1525 O O . ALA A 1 198 ? -0.562 -34.868 -21.841 1.00 74.19 198 ALA A O 1
ATOM 1526 N N . ALA A 1 199 ? 1.039 -35.965 -20.701 1.00 74.44 199 ALA A N 1
ATOM 1527 C CA . ALA A 1 199 ? 0.351 -37.249 -20.725 1.00 74.44 199 ALA A CA 1
ATOM 1528 C C . ALA A 1 199 ? -0.997 -37.161 -19.969 1.00 74.44 199 ALA A C 1
ATOM 1530 O O . ALA A 1 199 ? -1.031 -36.668 -18.834 1.00 74.44 199 ALA A O 1
ATOM 1531 N N . PRO A 1 200 ? -2.116 -37.601 -20.577 1.00 65.56 200 PRO A N 1
ATOM 1532 C CA . PRO A 1 200 ? -3.422 -37.562 -19.929 1.00 65.56 200 PRO A CA 1
ATOM 1533 C C . PRO A 1 200 ? -3.440 -38.508 -18.720 1.00 65.56 200 PRO A C 1
ATOM 1535 O O . PRO A 1 200 ? -3.247 -39.709 -18.870 1.00 65.56 200 PRO A O 1
ATOM 1538 N N . GLY A 1 201 ? -3.676 -37.956 -17.525 1.00 70.06 201 GLY A N 1
ATOM 1539 C CA . GLY A 1 201 ? -3.779 -38.709 -16.264 1.00 70.06 201 GLY A CA 1
ATOM 1540 C C . GLY A 1 201 ? -2.669 -38.447 -15.238 1.00 70.06 201 GLY A C 1
ATOM 1541 O O . GLY A 1 201 ? -2.838 -38.802 -14.075 1.00 70.06 201 GLY A O 1
ATOM 1542 N N . ASP A 1 202 ? -1.585 -37.764 -15.621 1.00 74.31 202 ASP A N 1
ATOM 1543 C CA . ASP A 1 202 ? -0.425 -37.529 -14.740 1.00 74.31 202 ASP A CA 1
ATOM 1544 C C . ASP A 1 202 ? -0.485 -36.222 -13.930 1.00 74.31 202 ASP A C 1
ATOM 1546 O O . ASP A 1 202 ? 0.425 -35.931 -13.150 1.00 74.31 202 ASP A O 1
ATOM 1550 N N . CYS A 1 203 ? -1.529 -35.412 -14.122 1.00 74.12 203 CYS A N 1
ATOM 1551 C CA . CYS A 1 203 ? -1.691 -34.123 -13.451 1.00 74.12 203 CYS A CA 1
ATOM 1552 C C . CYS A 1 203 ? -2.214 -34.307 -12.026 1.00 74.12 203 CYS A C 1
ATOM 1554 O O . CYS A 1 203 ? -3.322 -34.817 -11.828 1.00 74.12 203 CYS A O 1
ATOM 1556 N N . ARG A 1 204 ? -1.454 -33.846 -11.031 1.00 77.50 204 ARG A N 1
ATOM 1557 C CA . ARG A 1 204 ? -1.890 -33.838 -9.631 1.00 77.50 204 ARG A CA 1
ATOM 1558 C C . ARG A 1 204 ? -2.199 -32.417 -9.176 1.00 77.50 204 ARG A C 1
ATOM 1560 O O . ARG A 1 204 ? -1.659 -31.441 -9.685 1.00 77.50 204 ARG A O 1
ATOM 1567 N N . PHE A 1 205 ? -3.076 -32.295 -8.185 1.00 79.19 205 PHE A N 1
ATOM 1568 C CA . PHE A 1 205 ? -3.331 -31.010 -7.542 1.00 79.19 205 PHE A CA 1
ATOM 1569 C C . PHE A 1 205 ? -2.095 -30.567 -6.742 1.00 79.19 205 PHE A C 1
ATOM 1571 O O . PHE A 1 205 ? -1.683 -31.245 -5.798 1.00 79.19 205 PHE A O 1
ATOM 1578 N N . GLN A 1 206 ? -1.499 -29.434 -7.124 1.00 75.00 206 GLN A N 1
ATOM 1579 C CA . GLN A 1 206 ? -0.241 -28.946 -6.557 1.00 75.00 206 GLN A CA 1
ATOM 1580 C C . GLN A 1 206 ? -0.455 -28.058 -5.330 1.00 75.00 206 GLN A C 1
ATOM 1582 O O . GLN A 1 206 ? -0.391 -26.834 -5.401 1.00 75.00 206 GLN A O 1
ATOM 1587 N N . PHE A 1 207 ? -0.699 -28.678 -4.176 1.00 76.94 207 PHE A N 1
ATOM 1588 C CA . PHE A 1 207 ? -0.787 -27.972 -2.896 1.00 76.94 207 PHE A CA 1
ATOM 1589 C C . PHE A 1 207 ? 0.435 -28.275 -2.031 1.00 76.94 207 PHE A C 1
ATOM 1591 O O . PHE A 1 207 ? 0.574 -29.377 -1.505 1.00 76.94 207 PHE A O 1
ATOM 1598 N N . ASN A 1 208 ? 1.337 -27.300 -1.896 1.00 78.44 208 ASN A N 1
ATOM 1599 C CA . ASN A 1 208 ? 2.588 -27.457 -1.151 1.00 78.44 208 ASN A CA 1
ATOM 1600 C C . ASN A 1 208 ? 2.832 -26.302 -0.164 1.00 78.44 208 ASN A C 1
ATOM 1602 O O . ASN A 1 208 ? 3.741 -25.497 -0.364 1.00 78.44 208 ASN A O 1
ATOM 1606 N N . PRO A 1 209 ? 2.042 -26.200 0.918 1.00 73.25 209 PRO A N 1
ATOM 1607 C CA . PRO A 1 209 ? 2.156 -25.097 1.874 1.00 73.25 209 PRO A CA 1
ATOM 1608 C C . PRO A 1 209 ? 3.462 -25.109 2.689 1.00 73.25 209 PRO A C 1
ATOM 1610 O O . PRO A 1 209 ? 3.817 -24.087 3.266 1.00 73.25 209 PRO A O 1
ATOM 1613 N N . VAL A 1 210 ? 4.174 -26.244 2.749 1.00 80.75 210 VAL A N 1
ATOM 1614 C CA . VAL A 1 210 ? 5.396 -26.433 3.566 1.00 80.75 210 VAL A CA 1
ATOM 1615 C C . VAL A 1 210 ? 6.662 -26.571 2.701 1.00 80.75 210 VAL A C 1
ATOM 1617 O O . VAL A 1 210 ? 7.762 -26.720 3.221 1.00 80.75 210 VAL A O 1
ATOM 1620 N N . GLY A 1 211 ? 6.537 -26.536 1.371 1.00 77.50 211 GLY A N 1
ATOM 1621 C CA . GLY A 1 211 ? 7.670 -26.653 0.444 1.00 77.50 211 GLY A CA 1
ATOM 1622 C C . GLY A 1 211 ? 8.292 -28.054 0.333 1.00 77.50 211 GLY A C 1
ATOM 1623 O O . GLY A 1 211 ? 9.283 -28.222 -0.371 1.00 77.50 211 GLY A O 1
ATOM 1624 N N . THR A 1 212 ? 7.735 -29.074 0.989 1.00 79.94 212 THR A N 1
ATOM 1625 C CA . THR A 1 212 ? 8.301 -30.435 1.035 1.00 79.94 212 THR A CA 1
ATOM 1626 C C . THR A 1 212 ? 7.780 -31.364 -0.060 1.00 79.94 212 THR A C 1
ATOM 1628 O O . THR A 1 212 ? 8.437 -32.359 -0.374 1.00 79.94 212 THR A O 1
ATOM 1631 N N . ALA A 1 213 ? 6.628 -31.060 -0.668 1.00 78.44 213 ALA A N 1
ATOM 1632 C CA . ALA A 1 213 ? 6.090 -31.865 -1.760 1.00 78.44 213 ALA A CA 1
ATOM 1633 C C . ALA A 1 213 ? 6.914 -31.665 -3.043 1.00 78.44 213 ALA A C 1
ATOM 1635 O O . ALA A 1 213 ? 7.190 -30.537 -3.452 1.00 78.44 213 ALA A O 1
ATOM 1636 N N . LYS A 1 214 ? 7.298 -32.771 -3.687 1.00 77.19 214 LYS A N 1
ATOM 1637 C CA . LYS A 1 214 ? 7.967 -32.770 -4.992 1.00 77.19 214 LYS A CA 1
ATOM 1638 C C . LYS A 1 214 ? 6.988 -33.268 -6.045 1.00 77.19 214 LYS A C 1
ATOM 1640 O O . LYS A 1 214 ? 6.496 -34.388 -5.939 1.00 77.19 214 LYS A O 1
ATOM 1645 N N . PHE A 1 215 ? 6.733 -32.443 -7.051 1.00 80.50 215 PHE A N 1
ATOM 1646 C CA . PHE A 1 215 ? 5.888 -32.790 -8.184 1.00 80.50 215 PHE A CA 1
ATOM 1647 C C . PHE A 1 215 ? 6.790 -33.078 -9.388 1.00 80.50 215 PHE A C 1
ATOM 1649 O O . PHE A 1 215 ? 7.506 -32.195 -9.855 1.00 80.50 215 PHE A O 1
ATOM 1656 N N . THR A 1 216 ? 6.852 -34.342 -9.807 1.00 82.25 216 THR A N 1
ATOM 1657 C CA . THR A 1 216 ? 7.896 -34.848 -10.720 1.00 82.25 216 THR A CA 1
ATOM 1658 C C . THR A 1 216 ? 7.354 -35.388 -12.039 1.00 82.25 216 THR A C 1
ATOM 1660 O O . THR A 1 216 ? 8.145 -35.766 -12.899 1.00 82.25 216 THR A O 1
ATOM 1663 N N . THR A 1 217 ? 6.032 -35.470 -12.212 1.00 82.75 217 THR A N 1
ATOM 1664 C CA . THR A 1 217 ? 5.440 -35.922 -13.477 1.00 82.75 217 THR A CA 1
ATOM 1665 C C . THR A 1 217 ? 5.559 -34.836 -14.546 1.00 82.75 217 THR A C 1
ATOM 1667 O O . THR A 1 217 ? 5.726 -33.654 -14.243 1.00 82.75 217 THR A O 1
ATOM 1670 N N . SER A 1 218 ? 5.449 -35.210 -15.822 1.00 79.75 218 SER A N 1
ATOM 1671 C CA . SER A 1 218 ? 5.511 -34.240 -16.922 1.00 79.75 218 SER A CA 1
ATOM 1672 C C . SER A 1 218 ? 4.409 -33.182 -16.831 1.00 79.75 218 SER A C 1
ATOM 1674 O O . SER A 1 218 ? 4.667 -32.016 -17.117 1.00 79.75 218 SER A O 1
ATOM 1676 N N . CYS A 1 219 ? 3.197 -33.566 -16.405 1.00 81.19 219 CYS A N 1
ATOM 1677 C CA . CYS A 1 219 ? 2.114 -32.602 -16.209 1.00 81.19 219 CYS A CA 1
ATOM 1678 C C . CYS A 1 219 ? 2.359 -31.704 -14.995 1.00 81.19 219 CYS A C 1
ATOM 1680 O O . CYS A 1 219 ? 2.071 -30.509 -15.032 1.00 81.19 219 CYS A O 1
ATOM 1682 N N . ASP A 1 220 ? 2.925 -32.261 -13.931 1.00 80.31 220 ASP A N 1
ATOM 1683 C CA . ASP A 1 220 ? 3.243 -31.504 -12.738 1.00 80.31 220 ASP A CA 1
ATOM 1684 C C . ASP A 1 220 ? 4.319 -30.438 -13.002 1.00 80.31 220 ASP A C 1
ATOM 1686 O O . ASP A 1 220 ? 4.154 -29.268 -12.655 1.00 80.31 220 ASP A O 1
ATOM 1690 N N . ILE A 1 221 ? 5.405 -30.820 -13.671 1.00 79.50 221 ILE A N 1
ATOM 1691 C CA . ILE A 1 221 ? 6.484 -29.895 -14.032 1.00 79.50 221 ILE A CA 1
ATOM 1692 C C . ILE A 1 221 ? 5.937 -28.797 -14.950 1.00 79.50 221 ILE A C 1
ATOM 1694 O O . ILE A 1 221 ? 6.164 -27.614 -14.698 1.00 79.50 221 ILE A O 1
ATOM 1698 N N . ALA A 1 222 ? 5.151 -29.182 -15.959 1.00 76.38 222 ALA A N 1
ATOM 1699 C CA . ALA A 1 222 ? 4.465 -28.250 -16.846 1.00 76.38 222 ALA A CA 1
ATOM 1700 C C . ALA A 1 222 ? 3.568 -27.261 -16.088 1.00 76.38 222 ALA A C 1
ATOM 1702 O O . ALA A 1 222 ? 3.646 -26.061 -16.330 1.00 76.38 222 ALA A O 1
ATOM 1703 N N . THR A 1 223 ? 2.747 -27.748 -15.157 1.00 74.44 223 THR A N 1
ATOM 1704 C CA . THR A 1 223 ? 1.855 -26.903 -14.351 1.00 74.44 223 THR A CA 1
ATOM 1705 C C . THR A 1 223 ? 2.673 -25.922 -13.513 1.00 74.44 223 THR A C 1
ATOM 1707 O O . THR A 1 223 ? 2.464 -24.721 -13.625 1.00 74.44 223 THR A O 1
ATOM 1710 N N . SER A 1 224 ? 3.691 -26.404 -12.792 1.00 74.56 224 SER A N 1
ATOM 1711 C CA . SER A 1 224 ? 4.545 -25.573 -11.928 1.00 74.56 224 SER A CA 1
ATOM 1712 C C . SER A 1 224 ? 5.341 -24.490 -12.664 1.00 74.56 224 SER A C 1
ATOM 1714 O O . SER A 1 224 ? 5.737 -23.498 -12.063 1.00 74.56 224 SER A O 1
ATOM 1716 N N . PHE A 1 225 ? 5.608 -24.684 -13.956 1.00 70.75 225 PHE A N 1
ATOM 1717 C CA . PHE A 1 225 ? 6.293 -23.697 -14.785 1.00 70.75 225 PHE A CA 1
ATOM 1718 C C . PHE A 1 225 ? 5.340 -22.610 -15.311 1.00 70.75 225 PHE A C 1
ATOM 1720 O O . PHE A 1 225 ? 5.780 -21.502 -15.613 1.00 70.75 225 PHE A O 1
ATOM 1727 N N . LEU A 1 226 ? 4.049 -22.927 -15.459 1.00 66.69 226 LEU A N 1
ATOM 1728 C CA . LEU A 1 226 ? 3.049 -22.055 -16.086 1.00 66.69 226 LEU A CA 1
ATOM 1729 C C . LEU A 1 226 ? 2.189 -21.260 -15.091 1.00 66.69 226 LEU A C 1
ATOM 1731 O O . LEU A 1 226 ? 1.638 -20.230 -15.486 1.00 66.69 226 LEU A O 1
ATOM 1735 N N . THR A 1 227 ? 2.034 -21.736 -13.852 1.00 57.94 227 THR A N 1
ATOM 1736 C CA . THR A 1 227 ? 1.321 -21.052 -12.749 1.00 57.94 227 THR A CA 1
ATOM 1737 C C . THR A 1 227 ? 2.281 -20.462 -11.738 1.00 57.94 227 THR A C 1
ATOM 1739 O O . THR A 1 227 ? 2.053 -19.300 -11.335 1.00 57.94 227 THR A O 1
#

Secondary structure (DSSP, 8-state):
-THHHHHHHHHHHHHHHHHHHHHHHHS-HHHHHHTGGGHHHHHHHHHHHHHHHHHHHPPPPHHHHHHHHTT---SSHHHHHHSSHHHHHHHHIIIIIIIHHHHHHHHIIIIIHHHIIIIIS---HHHHHHHHHHHHHHHHHHHHHHHHHHHHH-HHHHHHHHHHHHHHHHHHHHHHHHHHH-HHHHHHHHH--------TT-------TTS-----SHHHHHHHHH-

pLDDT: mean 83.87, std 7.85, range [53.16, 94.38]

Foldseek 3Di:
DVLVVVLVVLVVVLVLLVQVLVLPVVDDPVVCVVPSVCRSVVVVVVVVVVVVVVVVVDDDDPVVVVCVVVVVDDPCVPCVQCVDPVNVVVVCCCVVVQVVLVVVLVCCLQVVQLCCLCPVLVFDNSVSSVVNSVVSVVVSVVSVVLVVVCVVVHVVVSSVVVSVCSVVPSVVVVLVCSCVSHVVVNVCVVPPDPDQDFDPPLDDDDDDPPVPDDRDGSNSVVVVVVD

Sequence (227 aa):
YTSWIQTTATLGLFLSLIVILIVQASLSRETYASWGWRIPFIVSFLLLAVSVWIRLSLSESPTFQRMKDEGKGSKAPLTEAFGQWKNAKIALLALLGLTAGQAVIWYNGQFYALFFLTNVLKVDAQSVNIMIAIALAIGSIFFVVFGWLSDKIGRKPIIMAGLALGIVCTFPLFKALTSAANPALATAQQNTRATVTAAPGDCRFQFNPVGTAKFTTSCDIATSFLT